Protein AF-A0A0C9WS62-F1 (afdb_monomer)

Sequence (237 aa):
MTGIYDDTLNSTPYPYSSTGVPLNLVVAYNTFLDLIRGCIGGGGVKANDVGGIVHFRGLDWDMDPLRDLIIRVEYTRDWRVVARGVTYTLLLGRTPPIASRLRQILLSSGPPPTLDQLANKFTTSYLTFCTPKAVLVIEKDLQTATIHTSDKFLAFTNHEASMESWDPERLVNDSIQRKECVANLFPKQRAVRVTVDTVRGWLRTYPLRNEMTHFSCIMDPSAEGGGLLWVEACEEG

Foldseek 3Di:
DEDEDDDDDDDDDDPPVPQVDQLLQQQQLQPPPQPPDWWFKKKWAQAPVLRFIKIKTWTFDPPQVQLVQWDWYFYDDPNFGSAIYIDGDDPPDPDQPVSNVSVCLSNDPDRRDDPVRVLPPDQAGWTWGDARQKIKTWGHHRPDIDIDMDRGMDMAGSDDPVCVPPDCVPDPVSSVVLRVLVVVLPDPDPVDGHHPVSVVVSCPDPPNDDQRTQKMWMWDSVDRNIDGPDMDGDDGD

pLDDT: mean 70.99, std 18.75, range [25.72, 96.69]

Radius of gyration: 17.46 Å; Cα contacts (8 Å, |Δi|>4): 453; chains: 1; bounding box: 50×38×43 Å

Secondary structure (DSSP, 8-state):
-PEEE---S------TT--SS-GGGGGGGG-TTTTTT---EEEEEEETTTTEEEEEEEEE-S-GGGGGGEEEEEEEETTEEEEEEEEES----SS--HHHHHHHHHH-SSPPPPHHHHHTT-SSEEEEEE-SS-EEEEEE-SS-EEEEEESSEEEE-SS-GGGGGS-GGGS-HHHHHHHHHHHHHS-SSTTSPP-HHHHHHHTTSTTTS-TTEEEEEEEETTSTT-EEEEEEEPPP-

Structure (mmCIF, N/CA/C/O backbone):
data_AF-A0A0C9WS62-F1
#
_entry.id   AF-A0A0C9WS62-F1
#
loop_
_atom_site.group_PDB
_atom_site.id
_atom_site.type_symbol
_atom_site.label_atom_id
_atom_site.label_alt_id
_atom_site.label_comp_id
_atom_site.label_asym_id
_atom_site.label_entity_id
_atom_site.label_seq_id
_atom_site.pdbx_PDB_ins_code
_atom_site.Cartn_x
_atom_site.Cartn_y
_atom_site.Cartn_z
_atom_site.occupancy
_atom_site.B_iso_or_equiv
_atom_site.auth_seq_id
_atom_site.auth_comp_id
_atom_site.auth_asym_id
_atom_site.auth_atom_id
_atom_site.pdbx_PDB_model_num
ATOM 1 N N . MET A 1 1 ? -3.994 -20.516 1.895 1.00 25.72 1 MET A N 1
ATOM 2 C CA . MET A 1 1 ? -4.728 -21.040 3.068 1.00 25.72 1 MET A CA 1
ATOM 3 C C . MET A 1 1 ? -5.201 -19.844 3.890 1.00 25.72 1 MET A C 1
ATOM 5 O O . MET A 1 1 ? -4.370 -19.030 4.270 1.00 25.72 1 MET A O 1
ATOM 9 N N . THR A 1 2 ? -6.510 -19.650 4.051 1.00 27.67 2 THR A N 1
ATOM 10 C CA . THR A 1 2 ? -7.103 -18.535 4.815 1.00 27.67 2 THR A CA 1
ATOM 11 C C . THR A 1 2 ? -7.058 -18.879 6.303 1.00 27.67 2 THR A C 1
ATOM 13 O O . THR A 1 2 ? -7.635 -19.880 6.714 1.00 27.67 2 THR A O 1
ATOM 16 N N . GLY A 1 3 ? -6.339 -18.094 7.107 1.00 30.44 3 GLY A N 1
ATOM 17 C CA . GLY A 1 3 ? -6.307 -18.255 8.563 1.00 30.44 3 GLY A CA 1
ATOM 18 C C . GLY A 1 3 ? -7.316 -17.320 9.223 1.00 30.44 3 GLY A C 1
ATOM 19 O O . GLY A 1 3 ? -7.185 -16.105 9.080 1.00 30.44 3 GLY A O 1
ATOM 20 N N . ILE A 1 4 ? -8.298 -17.873 9.935 1.00 32.88 4 ILE A N 1
ATOM 21 C CA . ILE A 1 4 ? -9.232 -17.113 10.777 1.00 32.88 4 ILE A CA 1
ATOM 22 C C . ILE A 1 4 ? -8.621 -17.043 12.180 1.00 32.88 4 ILE A C 1
ATOM 24 O O . ILE A 1 4 ? -8.295 -18.078 12.757 1.00 32.88 4 ILE A O 1
ATOM 28 N N . TYR A 1 5 ? -8.432 -15.834 12.709 1.00 35.28 5 TYR A N 1
ATOM 29 C CA . TYR A 1 5 ? -7.984 -15.613 14.087 1.00 35.28 5 TYR A CA 1
ATOM 30 C C . TYR A 1 5 ? -9.118 -14.972 14.876 1.00 35.28 5 TYR A C 1
ATOM 32 O O . TYR A 1 5 ? -9.539 -13.864 14.543 1.00 35.28 5 TYR A O 1
ATOM 40 N N . ASP A 1 6 ? -9.566 -15.670 15.914 1.00 37.78 6 ASP A N 1
ATOM 41 C CA . ASP A 1 6 ? -10.614 -15.239 16.831 1.00 37.78 6 ASP A CA 1
ATOM 42 C C . ASP A 1 6 ? -10.012 -15.007 18.224 1.00 37.78 6 ASP A C 1
ATOM 44 O O . ASP A 1 6 ? -9.203 -15.811 18.687 1.00 37.78 6 ASP A O 1
ATOM 48 N N . ASP A 1 7 ? -10.371 -13.898 18.867 1.00 38.28 7 ASP A N 1
ATOM 49 C CA . ASP A 1 7 ? -9.951 -13.556 20.232 1.00 38.28 7 ASP A CA 1
ATOM 50 C C . ASP A 1 7 ? -11.210 -13.241 21.054 1.00 38.28 7 ASP A C 1
ATOM 52 O O . ASP A 1 7 ? -11.489 -12.106 21.443 1.00 38.28 7 ASP A O 1
ATOM 56 N N . THR A 1 8 ? -12.056 -14.256 21.238 1.00 33.25 8 THR A N 1
ATOM 57 C CA . THR A 1 8 ? -13.262 -14.166 22.065 1.00 33.25 8 THR A CA 1
ATOM 58 C C . THR A 1 8 ? -12.910 -14.287 23.543 1.00 33.25 8 THR A C 1
ATOM 60 O O . THR A 1 8 ? -12.944 -15.381 24.107 1.00 33.25 8 THR A O 1
ATOM 63 N N . LEU A 1 9 ? -12.654 -13.158 24.203 1.00 34.84 9 LEU A N 1
ATOM 64 C CA . LEU A 1 9 ? -12.827 -13.025 25.652 1.00 34.84 9 LEU A CA 1
ATOM 65 C C . LEU A 1 9 ? -13.612 -11.737 25.972 1.00 34.84 9 LEU A C 1
ATOM 67 O O . LEU A 1 9 ? -13.076 -10.632 25.974 1.00 34.84 9 LEU A O 1
ATOM 71 N N . ASN A 1 10 ? -14.893 -11.947 26.296 1.00 33.16 10 ASN A N 1
ATOM 72 C CA . ASN A 1 10 ? -15.877 -11.041 26.907 1.00 33.16 10 ASN A CA 1
ATOM 73 C C . ASN A 1 10 ? -16.440 -9.889 26.049 1.00 33.16 10 ASN A C 1
ATOM 75 O O . ASN A 1 10 ? -15.863 -8.816 25.894 1.00 33.16 10 ASN A O 1
ATOM 79 N N . SER A 1 11 ? -17.660 -10.142 25.574 1.00 36.12 11 SER A N 1
ATOM 80 C CA . SER A 1 11 ? -18.517 -9.333 24.712 1.00 36.12 11 SER A CA 1
ATOM 81 C C . SER A 1 11 ? -19.361 -8.290 25.460 1.00 36.12 11 SER A C 1
ATOM 83 O O . SER A 1 11 ? -20.174 -8.648 26.315 1.00 36.12 11 SER A O 1
ATOM 85 N N . THR A 1 12 ? -19.301 -7.032 25.018 1.00 28.42 12 THR A N 1
ATOM 86 C CA . THR A 1 12 ? -20.447 -6.106 25.029 1.00 28.42 12 THR A CA 1
ATOM 87 C C . THR A 1 12 ? -20.554 -5.418 23.658 1.00 28.42 12 THR A C 1
ATOM 89 O O . THR A 1 12 ? -19.554 -4.908 23.153 1.00 28.42 12 THR A O 1
ATOM 92 N N . PRO A 1 13 ? -21.739 -5.403 23.015 1.00 32.50 13 PRO A N 1
ATOM 93 C CA . PRO A 1 13 ? -21.897 -4.839 21.679 1.00 32.50 13 PRO A CA 1
ATOM 94 C C . PRO A 1 13 ? -21.996 -3.309 21.754 1.00 32.50 13 PRO A C 1
ATOM 96 O O . PRO A 1 13 ? -23.024 -2.765 22.155 1.00 32.50 13 PRO A O 1
ATOM 99 N N . TYR A 1 14 ? -20.937 -2.602 21.355 1.00 32.25 14 TYR A N 1
ATOM 100 C CA . TYR A 1 14 ? -20.999 -1.154 21.134 1.00 32.25 14 TYR A CA 1
ATOM 101 C C . TYR A 1 14 ? -21.391 -0.847 19.681 1.00 32.25 14 TYR A C 1
ATOM 103 O O . TYR A 1 14 ? -20.863 -1.470 18.757 1.00 32.25 14 TYR A O 1
ATOM 111 N N . PRO A 1 15 ? -22.290 0.125 19.438 1.00 30.73 15 PRO A N 1
ATOM 112 C CA . PRO A 1 15 ? -22.642 0.537 18.087 1.00 30.73 15 PRO A CA 1
ATOM 113 C C . PRO A 1 15 ? -21.409 1.076 17.344 1.00 30.73 15 PRO A C 1
ATOM 115 O O . PRO A 1 15 ? -20.653 1.905 17.860 1.00 30.73 15 PRO A O 1
ATOM 118 N N . TYR A 1 16 ? -21.233 0.608 16.104 1.00 38.47 16 TYR A N 1
ATOM 119 C CA . TYR A 1 16 ? -20.096 0.851 15.199 1.00 38.47 16 TYR A CA 1
ATOM 120 C C . TYR A 1 16 ? -19.804 2.336 14.890 1.00 38.47 16 TYR A C 1
ATOM 122 O O . TYR A 1 16 ? -18.785 2.651 14.286 1.00 38.47 16 TYR A O 1
ATOM 130 N N . SER A 1 17 ? -20.662 3.259 15.330 1.00 33.09 17 SER A N 1
ATOM 131 C CA . SER A 1 17 ? -20.498 4.713 15.215 1.00 33.09 17 SER A CA 1
ATOM 132 C C . SER A 1 17 ? -19.668 5.353 16.337 1.00 33.09 17 SER A C 1
ATOM 134 O O . SER A 1 17 ? -19.430 6.556 16.297 1.00 33.09 17 SER A O 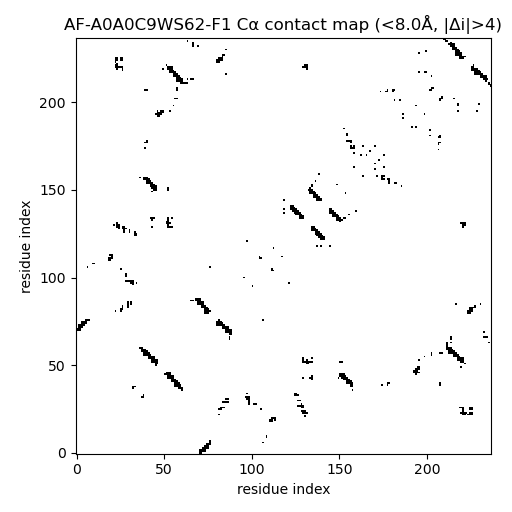1
ATOM 136 N N . SER A 1 18 ? -19.241 4.587 17.347 1.00 31.09 18 SER A N 1
ATOM 137 C CA . SER A 1 18 ? -18.634 5.138 18.577 1.00 31.09 18 SER A CA 1
ATOM 138 C C . SER A 1 18 ? -17.106 5.059 18.618 1.00 31.09 18 SER A C 1
ATOM 140 O O . SER A 1 18 ? -16.501 5.465 19.606 1.00 31.09 18 SER A O 1
ATOM 142 N N . THR A 1 19 ? -16.465 4.492 17.590 1.00 41.22 19 THR A N 1
ATOM 143 C CA . THR A 1 19 ? -15.054 4.091 17.672 1.00 41.22 19 THR A CA 1
ATOM 144 C C . THR A 1 19 ? -14.082 5.263 17.615 1.00 41.22 19 THR A C 1
ATOM 146 O O . THR A 1 19 ? -12.957 5.109 18.064 1.00 41.22 19 THR A O 1
ATOM 149 N N . GLY A 1 20 ? -14.454 6.424 17.066 1.00 37.62 20 GLY A N 1
ATOM 150 C CA . GLY A 1 20 ? -13.574 7.602 16.951 1.00 37.62 20 GLY A CA 1
ATOM 151 C C . GLY A 1 20 ? -12.345 7.423 16.038 1.00 37.62 20 GLY A C 1
ATOM 152 O O . GLY A 1 20 ? -11.814 8.405 15.530 1.00 37.62 20 GLY A O 1
ATOM 153 N N . VAL A 1 21 ? -11.935 6.183 15.769 1.00 38.62 21 VAL A N 1
ATOM 154 C CA . VAL A 1 21 ? -10.948 5.759 14.778 1.00 38.62 21 VAL A CA 1
ATOM 155 C C . VAL A 1 21 ? -11.737 5.181 13.609 1.00 38.62 21 VAL A C 1
ATOM 157 O O . VAL A 1 21 ? -12.348 4.113 13.742 1.00 38.62 21 VAL A O 1
ATOM 160 N N . PRO A 1 22 ? -11.796 5.898 12.479 1.00 50.84 22 PRO A N 1
ATOM 161 C CA . PRO A 1 22 ? -12.487 5.418 11.297 1.00 50.84 22 PRO A CA 1
ATOM 162 C C . PRO A 1 22 ? -11.915 4.067 10.845 1.00 50.84 22 PRO A C 1
ATOM 164 O O . PRO A 1 22 ? -10.696 3.910 10.807 1.00 50.84 22 PRO A O 1
ATOM 167 N N . LEU A 1 23 ? -12.776 3.106 10.486 1.00 48.72 23 LEU A N 1
ATOM 168 C CA . LEU A 1 23 ? -12.400 1.739 10.077 1.00 48.72 23 LEU A CA 1
ATOM 169 C C . LEU A 1 23 ? -11.320 1.723 8.985 1.00 48.72 23 LEU A C 1
ATOM 171 O O . LEU A 1 23 ? -10.487 0.835 8.928 1.00 48.72 23 LEU A O 1
ATOM 175 N N . ASN A 1 24 ? -11.254 2.759 8.161 1.00 47.53 24 ASN A N 1
ATOM 176 C CA . ASN A 1 24 ? -10.177 2.931 7.202 1.00 47.53 24 ASN A CA 1
ATOM 177 C C . ASN A 1 24 ? -8.761 2.996 7.799 1.00 47.53 24 ASN A C 1
ATOM 179 O O . ASN A 1 24 ? -7.821 2.520 7.171 1.00 47.53 24 ASN A O 1
ATOM 183 N N . LEU A 1 25 ? -8.594 3.543 9.009 1.00 49.38 25 LEU A N 1
ATOM 184 C CA . LEU A 1 25 ? -7.312 3.546 9.715 1.00 49.38 25 LEU A CA 1
ATOM 185 C C . LEU A 1 25 ? -6.885 2.129 10.112 1.00 49.38 25 LEU A C 1
ATOM 187 O O . LEU A 1 25 ? -5.722 1.925 10.433 1.00 49.38 25 LEU A O 1
ATOM 191 N N . VAL A 1 26 ? -7.783 1.142 10.036 1.00 48.19 26 VAL A N 1
ATOM 192 C CA . VAL A 1 26 ? -7.449 -0.263 10.262 1.00 48.19 26 VAL A CA 1
ATOM 193 C 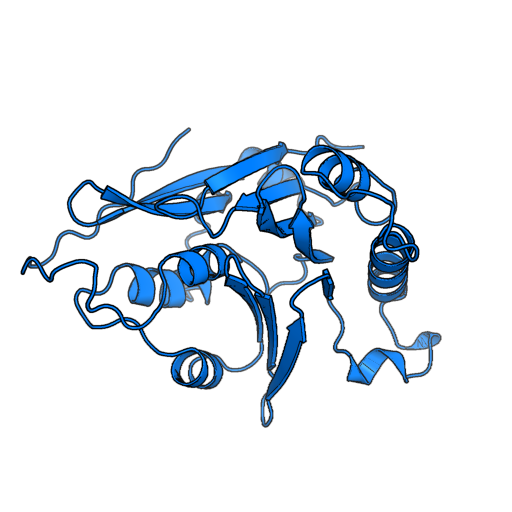C . VAL A 1 26 ? -6.631 -0.865 9.115 1.00 48.19 26 VAL A C 1
ATOM 195 O O . VAL A 1 26 ? -5.777 -1.717 9.353 1.00 48.19 26 VAL A O 1
ATOM 198 N N . VAL A 1 27 ? -6.789 -0.361 7.886 1.00 47.31 27 VAL A N 1
ATOM 199 C CA . VAL A 1 27 ? -5.967 -0.768 6.727 1.00 47.31 27 VAL A CA 1
ATOM 200 C C . VAL A 1 27 ? -4.477 -0.520 6.978 1.00 47.31 27 VAL A C 1
ATOM 202 O O . VAL A 1 27 ? -3.638 -1.298 6.530 1.00 47.31 27 VAL A O 1
ATOM 205 N N . ALA A 1 28 ? -4.167 0.495 7.788 1.00 45.47 28 ALA A N 1
ATOM 206 C CA . ALA A 1 28 ? -2.826 0.833 8.253 1.00 45.47 28 ALA A CA 1
ATOM 207 C C . ALA A 1 28 ? -2.140 -0.278 9.061 1.00 45.47 28 ALA A C 1
ATOM 209 O O . ALA A 1 28 ? -0.927 -0.430 8.995 1.00 45.47 28 ALA A O 1
ATOM 210 N N . TYR A 1 29 ? -2.900 -1.063 9.834 1.00 43.66 29 TYR A N 1
ATOM 211 C CA . TYR A 1 29 ? -2.329 -2.034 10.775 1.00 43.66 29 TYR A CA 1
ATOM 212 C C . TYR A 1 29 ? -1.750 -3.285 10.100 1.00 43.66 29 TYR A C 1
ATOM 214 O O . TYR A 1 29 ? -1.099 -4.092 10.763 1.00 43.66 29 TYR A O 1
ATOM 222 N N . ASN A 1 30 ? -1.951 -3.447 8.789 1.00 47.62 30 ASN A N 1
ATOM 223 C CA . ASN A 1 30 ? -1.431 -4.574 8.013 1.00 47.62 30 ASN A CA 1
ATOM 224 C C . ASN A 1 30 ? -0.011 -4.351 7.465 1.00 47.62 30 ASN A C 1
ATOM 226 O O . ASN A 1 30 ? 0.458 -5.148 6.646 1.00 47.62 30 ASN A O 1
ATOM 230 N N . THR A 1 31 ? 0.704 -3.330 7.953 1.00 49.84 31 THR A N 1
ATOM 231 C CA . THR A 1 31 ? 2.161 -3.160 7.805 1.00 49.84 31 THR A CA 1
ATOM 232 C C . THR A 1 31 ? 2.912 -4.143 8.711 1.00 49.84 31 THR A C 1
ATOM 234 O O . THR A 1 31 ? 3.678 -3.817 9.620 1.00 49.84 31 THR A O 1
ATOM 237 N N . PHE A 1 32 ? 2.631 -5.425 8.501 1.00 38.12 32 PHE A N 1
ATOM 238 C CA . PHE A 1 32 ? 3.346 -6.515 9.132 1.00 38.12 32 PHE A CA 1
ATOM 239 C C . PHE A 1 32 ? 4.759 -6.549 8.524 1.00 38.12 32 PHE A C 1
ATOM 241 O O . PHE A 1 32 ? 4.912 -7.031 7.404 1.00 38.12 32 PHE A O 1
ATOM 248 N N . LEU A 1 33 ? 5.735 -6.026 9.294 1.00 41.66 33 LEU A N 1
ATOM 249 C CA . LEU A 1 33 ? 7.210 -6.073 9.138 1.00 41.66 33 LEU A CA 1
ATOM 250 C C . LEU A 1 33 ? 7.968 -4.765 8.804 1.00 41.66 33 LEU A C 1
ATOM 252 O O . LEU A 1 33 ? 9.141 -4.828 8.450 1.00 41.66 33 LEU A O 1
ATOM 256 N N . ASP A 1 34 ? 7.415 -3.579 9.065 1.00 43.75 34 ASP A N 1
ATOM 257 C CA . ASP A 1 34 ? 8.131 -2.307 8.786 1.00 43.75 34 ASP A CA 1
ATOM 258 C C . ASP A 1 34 ? 9.295 -1.981 9.754 1.00 43.75 34 ASP A C 1
ATOM 260 O O . ASP A 1 34 ? 9.942 -0.943 9.644 1.00 43.75 34 ASP A O 1
ATOM 264 N N . LEU A 1 35 ? 9.604 -2.876 10.699 1.00 37.31 35 LEU A N 1
ATOM 265 C CA . LEU A 1 35 ? 10.738 -2.736 11.623 1.00 37.31 35 LEU A CA 1
ATOM 266 C C . LEU A 1 35 ? 12.001 -3.494 11.203 1.00 37.31 35 LEU A C 1
ATOM 268 O O . LEU A 1 35 ? 13.062 -3.265 11.782 1.00 37.31 35 LEU A O 1
ATOM 272 N N . ILE A 1 36 ? 11.905 -4.427 10.252 1.00 35.88 36 ILE A N 1
ATOM 273 C CA . ILE A 1 36 ? 13.039 -5.262 9.847 1.00 35.88 36 ILE A CA 1
ATOM 274 C C . ILE A 1 36 ? 13.131 -5.225 8.324 1.00 35.88 36 ILE A C 1
ATOM 276 O O . ILE A 1 36 ? 12.512 -6.033 7.649 1.00 35.88 36 ILE A O 1
ATOM 280 N N . ARG A 1 37 ? 13.896 -4.252 7.813 1.00 41.81 37 ARG A N 1
ATOM 281 C CA . ARG A 1 37 ? 14.543 -4.207 6.483 1.00 41.81 37 ARG A CA 1
ATOM 282 C C . ARG A 1 37 ? 13.714 -4.507 5.209 1.00 41.81 37 ARG A C 1
ATOM 284 O O . ARG A 1 37 ? 14.329 -4.535 4.153 1.00 41.81 37 ARG A O 1
ATOM 291 N N . GLY A 1 38 ? 12.389 -4.691 5.259 1.00 48.25 38 GLY A N 1
ATOM 292 C CA . GLY A 1 38 ? 11.650 -5.292 4.134 1.00 48.25 38 GLY A CA 1
ATOM 293 C C . GLY A 1 38 ? 10.490 -4.514 3.500 1.00 48.25 38 GLY A C 1
ATOM 294 O O . GLY A 1 38 ? 9.851 -5.025 2.587 1.00 48.25 38 GLY A O 1
ATOM 295 N N . CYS A 1 39 ? 10.159 -3.294 3.930 1.00 56.25 39 CYS A N 1
ATOM 296 C CA . CYS A 1 39 ? 9.066 -2.528 3.301 1.00 56.25 39 CYS A CA 1
ATOM 297 C C . CYS A 1 39 ? 9.616 -1.464 2.362 1.00 56.25 39 CYS A C 1
ATOM 299 O O . CYS A 1 39 ? 9.972 -0.377 2.806 1.00 56.25 39 CYS A O 1
ATOM 301 N N . ILE A 1 40 ? 9.750 -1.798 1.083 1.00 57.34 40 ILE A N 1
ATOM 302 C CA . ILE A 1 40 ? 10.684 -1.087 0.206 1.00 57.34 40 ILE A CA 1
ATOM 303 C C . ILE A 1 40 ? 10.022 -0.048 -0.715 1.00 57.34 40 ILE A C 1
ATOM 305 O O . ILE A 1 40 ? 10.683 0.853 -1.237 1.00 57.34 40 ILE A O 1
ATOM 309 N N . GLY A 1 41 ? 8.692 -0.053 -0.804 1.00 64.06 41 GLY A N 1
ATOM 310 C CA . GLY A 1 41 ? 7.952 1.027 -1.445 1.00 64.06 41 GLY A CA 1
ATOM 311 C C . GLY A 1 41 ? 6.462 0.926 -1.201 1.00 64.06 41 GLY A C 1
ATOM 312 O O . GLY A 1 41 ? 5.828 -0.073 -1.536 1.00 64.06 41 GLY A O 1
ATOM 313 N N . GLY A 1 42 ? 5.894 1.977 -0.623 1.00 76.56 42 GLY A N 1
ATOM 314 C CA . GLY A 1 42 ? 4.463 2.100 -0.418 1.00 76.56 42 GLY A CA 1
ATOM 315 C C . GLY A 1 42 ? 3.987 3.524 -0.620 1.00 76.56 42 GLY A C 1
ATOM 316 O O . GLY A 1 42 ? 4.765 4.469 -0.767 1.00 76.56 42 GLY A O 1
ATOM 317 N N . GLY A 1 43 ? 2.676 3.682 -0.666 1.00 83.62 43 GLY A N 1
ATOM 318 C CA . GLY A 1 43 ? 2.080 4.986 -0.835 1.00 83.62 43 GLY A CA 1
ATOM 319 C C . GLY A 1 43 ? 0.575 4.974 -0.714 1.00 83.62 43 GLY A C 1
ATOM 320 O O . GLY A 1 43 ? -0.073 3.931 -0.670 1.00 83.62 43 GLY A O 1
ATOM 321 N N . GLY A 1 44 ? 0.014 6.171 -0.662 1.00 89.06 44 GLY A N 1
ATOM 322 C CA . GLY A 1 44 ? -1.408 6.389 -0.864 1.00 89.06 44 GLY A CA 1
ATOM 323 C C . GLY A 1 44 ? -1.605 7.237 -2.102 1.00 89.06 44 GLY A C 1
ATOM 324 O O . GLY A 1 44 ? -0.886 8.218 -2.282 1.00 89.06 44 GLY A O 1
ATOM 325 N N . VAL A 1 45 ? -2.568 6.888 -2.950 1.00 93.06 45 VAL A N 1
ATOM 326 C CA . VAL A 1 45 ? -2.911 7.686 -4.130 1.00 93.06 45 VAL A CA 1
ATOM 327 C C . VAL A 1 45 ? -4.410 7.747 -4.350 1.00 93.06 45 VAL A C 1
ATOM 329 O O . VAL A 1 45 ? -5.121 6.771 -4.133 1.00 93.06 45 VAL A O 1
ATOM 332 N N . LYS A 1 46 ? -4.903 8.894 -4.810 1.00 94.12 46 LYS A N 1
ATOM 333 C CA . LYS A 1 46 ? -6.295 9.048 -5.217 1.00 94.12 46 LYS A CA 1
ATOM 334 C C . LYS A 1 46 ? -6.555 8.268 -6.505 1.00 94.12 46 LYS A C 1
ATOM 336 O O . LYS A 1 46 ? -6.066 8.659 -7.562 1.00 94.12 46 LYS A O 1
ATOM 341 N N . ALA A 1 47 ? -7.348 7.206 -6.411 1.00 94.50 47 ALA A N 1
ATOM 342 C CA . ALA A 1 47 ? -7.762 6.386 -7.541 1.00 94.50 47 ALA A CA 1
ATOM 343 C C . ALA A 1 47 ? -9.169 6.790 -8.012 1.00 94.50 47 ALA A C 1
ATOM 345 O O . ALA A 1 47 ? -10.126 6.852 -7.236 1.00 94.50 47 ALA A O 1
ATOM 346 N N . ASN A 1 48 ? -9.293 7.106 -9.299 1.00 94.56 48 ASN A N 1
ATOM 347 C CA . ASN A 1 48 ? -10.507 7.623 -9.924 1.00 94.56 48 ASN A CA 1
ATOM 348 C C . ASN A 1 48 ? -11.645 6.597 -9.981 1.00 94.56 48 ASN A C 1
ATOM 350 O O . ASN A 1 48 ? -12.803 6.987 -9.880 1.00 94.56 48 ASN A O 1
ATOM 354 N N . ASP A 1 49 ? -11.316 5.322 -10.166 1.00 94.69 49 ASP A N 1
ATOM 355 C CA . ASP A 1 49 ? -12.242 4.187 -10.229 1.00 94.69 49 ASP A CA 1
ATOM 356 C C . ASP A 1 49 ? -12.756 3.749 -8.849 1.00 94.69 49 ASP A C 1
ATOM 358 O O . ASP A 1 49 ? -13.851 3.203 -8.757 1.00 94.69 49 ASP A O 1
ATOM 362 N N . VAL A 1 50 ? -12.015 4.050 -7.779 1.00 92.69 50 VAL A N 1
ATOM 363 C CA . VAL A 1 50 ? -12.439 3.823 -6.383 1.00 92.69 50 VAL A CA 1
ATOM 364 C C . VAL A 1 50 ? -13.169 5.040 -5.804 1.00 92.69 50 VAL A C 1
ATOM 366 O O . VAL A 1 50 ? -14.025 4.911 -4.935 1.00 92.69 50 VAL A O 1
ATOM 369 N N . GLY A 1 51 ? -12.852 6.248 -6.282 1.00 92.06 51 GLY A N 1
ATOM 370 C CA . GLY A 1 51 ? -13.430 7.493 -5.766 1.00 92.06 51 GLY A CA 1
ATOM 371 C C . GLY A 1 51 ? -12.787 7.992 -4.464 1.00 92.06 51 GLY A C 1
ATOM 372 O O . GLY A 1 51 ? -13.315 8.906 -3.830 1.00 92.06 51 GLY A O 1
ATOM 373 N N . GLY A 1 52 ? -11.629 7.446 -4.083 1.00 91.62 52 GLY A N 1
ATOM 374 C CA . GLY A 1 52 ? -10.912 7.770 -2.849 1.00 91.62 52 GLY A CA 1
ATOM 375 C C . GLY A 1 52 ? -9.420 7.449 -2.934 1.00 91.62 52 GLY A C 1
ATOM 376 O O . GLY A 1 52 ? -8.901 7.127 -4.003 1.00 91.62 52 GLY A O 1
ATOM 377 N N . ILE A 1 53 ? -8.715 7.574 -1.810 1.00 90.06 53 ILE A N 1
ATOM 378 C CA . ILE A 1 53 ? -7.329 7.109 -1.699 1.00 90.06 53 ILE A CA 1
ATOM 379 C C . ILE A 1 53 ? -7.308 5.583 -1.624 1.00 90.06 53 ILE A C 1
ATOM 381 O O . ILE A 1 53 ? -8.010 5.009 -0.799 1.00 90.06 53 ILE A O 1
ATOM 385 N N . VAL A 1 54 ? -6.448 4.950 -2.417 1.00 92.31 54 VAL A N 1
ATOM 386 C CA . VAL A 1 54 ? -6.008 3.565 -2.220 1.00 92.31 54 VAL A CA 1
ATOM 387 C C . VAL A 1 54 ? -4.608 3.559 -1.622 1.00 92.31 54 VAL A C 1
ATOM 389 O O . VAL A 1 54 ? -3.769 4.384 -1.988 1.00 92.31 54 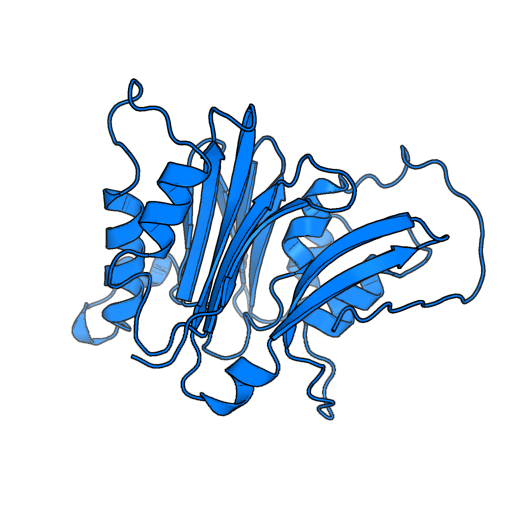VAL A O 1
ATOM 392 N N . HIS A 1 55 ? -4.352 2.628 -0.708 1.00 89.12 55 HIS A N 1
ATOM 393 C CA . HIS A 1 55 ? -3.013 2.344 -0.200 1.00 89.12 55 HIS A CA 1
ATOM 394 C C . HIS A 1 55 ? -2.372 1.282 -1.091 1.00 89.12 55 HIS A C 1
ATOM 396 O O . HIS A 1 55 ? -3.007 0.279 -1.392 1.00 89.12 55 HIS A O 1
ATOM 402 N N . PHE A 1 56 ? -1.113 1.443 -1.466 1.00 90.44 56 PHE A N 1
ATOM 403 C CA . PHE A 1 56 ? -0.337 0.409 -2.142 1.00 90.44 56 PHE A CA 1
ATOM 404 C C . PHE A 1 56 ? 0.979 0.151 -1.419 1.00 90.44 56 PHE A C 1
ATOM 406 O O . PHE A 1 56 ? 1.532 1.064 -0.808 1.00 90.44 56 PHE A O 1
ATOM 413 N N . ARG A 1 57 ? 1.481 -1.084 -1.486 1.00 86.81 57 ARG A N 1
ATOM 414 C CA . ARG A 1 57 ? 2.805 -1.437 -0.961 1.00 86.81 57 ARG A CA 1
ATOM 415 C C . ARG A 1 57 ? 3.401 -2.662 -1.644 1.00 86.81 57 ARG A C 1
ATOM 417 O O . ARG A 1 57 ? 2.661 -3.570 -2.023 1.00 86.81 57 ARG A O 1
ATOM 424 N N . GLY A 1 58 ? 4.724 -2.693 -1.723 1.00 85.50 58 GLY A N 1
ATOM 425 C CA . GLY A 1 58 ? 5.539 -3.885 -1.939 1.00 85.50 58 GLY A CA 1
ATOM 426 C C . GLY A 1 58 ? 6.237 -4.309 -0.645 1.00 85.50 58 GLY A C 1
ATOM 427 O O . GLY A 1 58 ? 6.501 -3.477 0.228 1.00 85.50 58 GLY A O 1
ATOM 428 N N . LEU A 1 59 ? 6.505 -5.604 -0.504 1.00 85.44 59 LEU A N 1
ATOM 429 C CA . LEU A 1 59 ? 7.382 -6.141 0.532 1.00 85.44 59 LEU A CA 1
ATOM 430 C C . LEU A 1 59 ? 8.532 -6.871 -0.154 1.00 85.44 59 LEU A C 1
ATOM 432 O O . LEU A 1 59 ? 8.279 -7.824 -0.891 1.00 85.44 59 LEU A O 1
ATOM 436 N N . ASP A 1 60 ? 9.757 -6.451 0.138 1.00 81.94 60 ASP A N 1
ATOM 437 C CA . ASP A 1 60 ? 10.964 -7.124 -0.321 1.00 81.94 60 ASP A CA 1
ATOM 438 C C . ASP A 1 60 ? 11.633 -7.824 0.862 1.00 81.94 60 ASP A C 1
ATOM 440 O O . ASP A 1 60 ? 11.622 -7.325 1.989 1.00 81.94 60 ASP A O 1
ATOM 444 N N . TRP A 1 61 ? 12.229 -8.983 0.630 1.00 80.69 61 TRP A N 1
ATOM 445 C CA . TRP A 1 61 ? 13.066 -9.638 1.621 1.00 80.69 61 TRP A CA 1
ATOM 446 C C . TRP A 1 61 ? 14.076 -10.534 0.913 1.00 80.69 61 TRP A C 1
ATOM 448 O O . TRP A 1 61 ? 13.721 -11.312 0.044 1.00 80.69 61 TRP A O 1
ATOM 458 N N . ASP A 1 62 ? 15.334 -10.483 1.331 1.00 79.94 62 ASP A N 1
ATOM 459 C CA . ASP A 1 62 ? 16.366 -11.435 0.905 1.00 79.94 62 ASP A CA 1
ATOM 460 C C . ASP A 1 62 ? 16.249 -12.781 1.664 1.00 79.94 62 ASP A C 1
ATOM 462 O O . ASP A 1 62 ? 17.158 -13.223 2.366 1.00 79.94 62 ASP A O 1
ATOM 466 N N . MET A 1 63 ? 15.045 -13.367 1.682 1.00 81.75 63 MET A N 1
ATOM 467 C CA . MET A 1 63 ? 14.755 -14.665 2.308 1.00 81.75 63 MET A CA 1
ATOM 468 C C . MET A 1 63 ? 13.686 -15.399 1.502 1.00 81.75 63 MET A C 1
ATOM 470 O O . MET A 1 63 ? 12.561 -15.580 1.976 1.00 81.75 63 MET A O 1
ATOM 474 N N . ASP A 1 64 ? 14.053 -15.866 0.313 1.00 84.88 64 ASP A N 1
ATOM 475 C CA . ASP A 1 64 ? 13.135 -16.515 -0.630 1.00 84.88 64 ASP A CA 1
ATOM 476 C C . ASP A 1 64 ? 12.222 -17.601 -0.031 1.00 84.88 64 ASP A C 1
ATOM 478 O O . ASP A 1 64 ? 11.032 -17.596 -0.354 1.00 84.88 64 ASP A O 1
ATOM 482 N N . PRO A 1 65 ? 12.649 -18.443 0.940 1.00 83.81 65 PRO A N 1
ATOM 483 C CA . PRO A 1 65 ? 11.744 -19.408 1.573 1.00 83.81 65 PRO A CA 1
ATOM 484 C C . PRO A 1 65 ? 10.512 -18.795 2.265 1.00 83.81 65 PRO A C 1
ATOM 486 O O . PRO A 1 65 ? 9.539 -19.499 2.528 1.00 83.81 65 PRO A O 1
ATOM 489 N N . LEU A 1 66 ? 10.516 -17.495 2.593 1.00 81.56 66 LEU A N 1
ATOM 490 C CA . LEU A 1 66 ? 9.340 -16.826 3.160 1.00 81.56 66 LEU A CA 1
ATOM 491 C C . LEU A 1 66 ? 8.239 -16.579 2.117 1.00 81.56 66 LEU A C 1
ATOM 493 O O . LEU A 1 66 ? 7.094 -16.352 2.513 1.00 81.56 66 LEU A O 1
ATOM 497 N N . ARG A 1 67 ? 8.531 -16.640 0.810 1.00 86.44 67 ARG A N 1
ATOM 498 C CA . ARG A 1 67 ? 7.525 -16.485 -0.259 1.00 86.44 67 ARG A CA 1
ATOM 499 C C . ARG A 1 67 ? 6.413 -17.525 -0.137 1.00 86.44 67 ARG A C 1
ATOM 501 O O . ARG A 1 67 ? 5.234 -17.180 -0.223 1.00 86.44 67 ARG A O 1
ATOM 508 N N . ASP A 1 68 ? 6.778 -18.758 0.203 1.00 85.88 68 ASP A N 1
ATOM 509 C CA . ASP A 1 68 ? 5.840 -19.868 0.417 1.00 85.88 68 ASP A CA 1
ATOM 510 C C . ASP A 1 68 ? 4.952 -19.683 1.656 1.00 85.88 68 ASP A C 1
ATOM 512 O O . ASP A 1 68 ? 3.933 -20.358 1.823 1.00 85.88 68 ASP A O 1
ATOM 516 N N . LEU A 1 69 ? 5.314 -18.746 2.535 1.00 82.62 69 LEU A N 1
ATOM 517 C CA . LEU A 1 69 ? 4.592 -18.453 3.766 1.00 82.62 69 LEU A CA 1
ATOM 518 C C . LEU A 1 69 ? 3.616 -17.284 3.614 1.00 82.62 69 LEU A C 1
ATOM 520 O O . LEU A 1 69 ? 2.946 -16.937 4.587 1.00 82.62 69 LEU A O 1
ATOM 524 N N . ILE A 1 70 ? 3.507 -16.660 2.437 1.00 83.69 70 ILE A N 1
ATOM 525 C CA . ILE A 1 70 ? 2.611 -15.517 2.224 1.00 83.69 70 ILE A CA 1
ATOM 526 C C . ILE A 1 70 ? 1.146 -15.957 2.353 1.00 83.69 70 ILE A C 1
ATOM 528 O O . ILE A 1 70 ? 0.638 -16.818 1.636 1.00 83.69 70 ILE A O 1
ATOM 532 N N . ILE A 1 71 ? 0.425 -15.296 3.251 1.00 78.69 71 ILE A N 1
ATOM 533 C CA . ILE A 1 71 ? -0.994 -15.493 3.513 1.00 78.69 71 ILE A CA 1
ATOM 534 C C . ILE A 1 71 ? -1.762 -14.182 3.429 1.00 78.69 71 ILE A C 1
ATOM 536 O O . ILE A 1 71 ? -1.269 -13.098 3.744 1.00 78.69 71 ILE A O 1
ATOM 540 N N . ARG A 1 72 ? -3.034 -14.316 3.057 1.00 85.75 72 ARG A N 1
ATOM 541 C CA . ARG A 1 72 ? -4.046 -13.281 3.250 1.00 85.75 72 ARG A CA 1
ATOM 542 C C . ARG A 1 72 ? -4.797 -13.606 4.535 1.00 85.75 72 ARG A C 1
ATOM 544 O O . ARG A 1 72 ? -5.268 -14.731 4.701 1.00 85.75 72 ARG A O 1
ATOM 551 N N . VAL A 1 73 ? -4.871 -12.643 5.441 1.00 75.31 73 VAL A N 1
ATOM 552 C CA . VAL A 1 73 ? -5.501 -12.804 6.754 1.00 75.31 73 VAL A CA 1
ATOM 553 C C . VAL A 1 73 ? -6.708 -11.897 6.830 1.00 75.31 73 VAL A C 1
ATOM 555 O O . VAL A 1 73 ? -6.616 -10.721 6.484 1.00 75.31 73 VAL A O 1
ATOM 558 N N . GLU A 1 74 ? -7.811 -12.441 7.327 1.00 80.25 74 GLU A N 1
ATOM 559 C CA . GLU A 1 74 ? -8.966 -11.667 7.759 1.00 80.25 74 GLU A CA 1
ATOM 560 C C . GLU A 1 74 ? -9.012 -11.691 9.285 1.00 80.25 74 GLU A C 1
ATOM 562 O O . GLU A 1 74 ? -8.902 -12.742 9.918 1.00 80.25 74 GLU A O 1
ATOM 567 N N . TYR A 1 75 ? -9.129 -10.513 9.880 1.00 72.00 75 TYR A N 1
ATOM 568 C CA . TYR A 1 75 ? -9.277 -10.343 11.315 1.00 72.00 75 TYR A CA 1
ATOM 569 C C . TYR A 1 75 ? -10.756 -10.174 11.590 1.00 72.00 75 TYR A C 1
ATOM 571 O O . TYR A 1 75 ? -11.379 -9.257 11.049 1.00 72.00 75 TYR A O 1
ATOM 579 N N . THR A 1 76 ? -11.309 -11.046 12.421 1.00 73.25 76 THR A N 1
ATOM 580 C CA . THR A 1 76 ? -12.729 -11.035 12.748 1.00 73.25 76 THR A CA 1
ATOM 581 C C . THR A 1 76 ? -12.950 -10.617 14.191 1.00 73.25 76 THR A C 1
ATOM 583 O O . THR A 1 76 ? -12.204 -11.015 15.080 1.00 73.25 76 THR A O 1
ATOM 586 N N . ARG A 1 77 ? -13.997 -9.828 14.424 1.00 70.38 77 ARG A N 1
ATOM 587 C CA . ARG A 1 77 ? -14.557 -9.540 15.746 1.00 70.38 77 ARG A CA 1
ATOM 588 C C . ARG A 1 77 ? -16.064 -9.701 15.653 1.00 70.38 77 ARG A C 1
ATOM 590 O O . ARG A 1 77 ? -16.667 -9.147 14.737 1.00 70.38 77 ARG A O 1
ATOM 597 N N . ASP A 1 78 ? -16.655 -10.460 16.572 1.00 80.00 78 ASP A N 1
ATOM 598 C CA . ASP A 1 78 ? -18.094 -10.757 16.573 1.00 80.00 78 ASP A CA 1
ATOM 599 C C . ASP A 1 78 ? -18.582 -11.256 15.199 1.00 80.00 78 ASP A C 1
ATOM 601 O O . ASP A 1 78 ? -19.591 -10.793 14.668 1.00 80.00 78 ASP A O 1
ATOM 605 N N . TRP A 1 79 ? -17.814 -12.169 14.588 1.00 80.56 79 TRP A N 1
ATOM 606 C CA . TRP A 1 79 ? -18.080 -12.747 13.259 1.00 80.56 79 TRP A CA 1
ATOM 607 C C . TRP A 1 79 ? -18.061 -11.760 12.085 1.00 80.56 79 TRP A C 1
ATOM 609 O O . TRP A 1 79 ? -18.434 -12.115 10.968 1.00 80.56 79 TRP A O 1
ATOM 619 N N . ARG A 1 80 ? -17.599 -10.528 12.304 1.00 74.75 80 ARG A N 1
ATOM 620 C CA . ARG A 1 80 ? -17.445 -9.513 11.260 1.00 74.75 80 ARG A CA 1
ATOM 621 C C . ARG A 1 80 ? -15.981 -9.248 10.984 1.00 74.75 80 ARG A C 1
ATOM 623 O O . ARG A 1 80 ? -15.180 -9.134 11.908 1.00 74.75 80 ARG A O 1
ATOM 630 N N . VAL A 1 81 ? -15.636 -9.116 9.708 1.00 77.69 81 VAL A N 1
ATOM 631 C CA . VAL A 1 81 ? -14.272 -8.775 9.301 1.00 77.69 81 VAL A CA 1
ATOM 632 C C . VAL A 1 81 ? -14.003 -7.312 9.639 1.00 77.69 81 VAL A C 1
ATOM 634 O O . VAL A 1 81 ? -14.629 -6.410 9.089 1.00 77.69 81 VAL A O 1
ATOM 637 N N . VAL A 1 82 ? -13.056 -7.082 10.542 1.00 71.06 82 VAL A N 1
ATOM 638 C CA . VAL A 1 82 ? -12.631 -5.746 10.972 1.00 71.06 82 VAL A CA 1
ATOM 639 C C . VAL A 1 82 ? -11.349 -5.289 10.282 1.00 71.06 82 VAL A C 1
ATOM 641 O O . VAL A 1 82 ? -11.128 -4.087 10.176 1.00 71.06 82 VAL A O 1
ATOM 644 N N . ALA A 1 83 ? -10.532 -6.218 9.777 1.00 73.00 83 ALA A N 1
ATOM 645 C CA . ALA A 1 83 ? -9.335 -5.919 8.992 1.00 73.00 83 ALA A CA 1
ATOM 646 C C . ALA A 1 83 ? -9.015 -7.037 7.996 1.00 73.00 83 ALA A C 1
ATOM 648 O O . ALA A 1 83 ? -9.295 -8.207 8.264 1.00 73.00 83 ALA A O 1
ATOM 649 N N . ARG A 1 84 ? -8.314 -6.702 6.910 1.00 77.94 84 ARG A N 1
ATOM 650 C CA . ARG A 1 84 ? -7.660 -7.670 6.022 1.00 77.94 84 ARG A CA 1
ATOM 651 C C . ARG A 1 84 ? -6.230 -7.273 5.730 1.00 77.94 84 ARG A C 1
ATOM 653 O O . ARG A 1 84 ? -5.957 -6.096 5.526 1.00 77.94 84 ARG A O 1
ATOM 660 N N . GLY A 1 85 ? -5.342 -8.253 5.629 1.00 76.81 85 GLY A N 1
ATOM 661 C CA . GLY A 1 85 ? -3.932 -8.013 5.345 1.00 76.81 85 GLY A CA 1
ATOM 662 C C . GLY A 1 85 ? -3.267 -9.111 4.544 1.00 76.81 85 GLY A C 1
ATOM 663 O O . GLY A 1 85 ? -3.803 -10.207 4.394 1.00 76.81 85 GLY A O 1
ATOM 664 N N . VAL A 1 86 ? -2.064 -8.801 4.069 1.00 79.69 86 VAL A N 1
ATOM 665 C CA . VAL A 1 86 ? -1.121 -9.753 3.477 1.00 79.69 86 VAL A CA 1
ATOM 666 C C . VAL A 1 86 ? 0.111 -9.795 4.373 1.00 79.69 86 VAL A C 1
ATOM 668 O O . VAL A 1 86 ? 0.633 -8.745 4.754 1.00 79.69 86 VAL A O 1
ATOM 671 N N . THR A 1 87 ? 0.523 -10.993 4.768 1.00 76.19 87 THR A N 1
ATOM 672 C CA . THR A 1 87 ? 1.588 -11.231 5.750 1.00 76.19 87 THR A CA 1
ATOM 673 C C . THR A 1 87 ? 2.186 -12.628 5.561 1.00 76.19 87 THR A C 1
ATOM 675 O O . THR A 1 87 ? 1.692 -13.377 4.729 1.00 76.19 87 THR A O 1
ATOM 678 N N . TYR A 1 88 ? 3.210 -13.008 6.323 1.00 75.25 88 TYR A N 1
ATOM 679 C CA . TYR A 1 88 ? 3.656 -14.397 6.417 1.00 75.25 88 TYR A CA 1
ATOM 680 C C . TYR A 1 88 ? 2.861 -15.172 7.477 1.00 75.25 88 TYR A C 1
ATOM 682 O O . TYR A 1 88 ? 2.388 -14.596 8.463 1.00 75.25 88 TYR A O 1
ATOM 690 N N . THR A 1 89 ? 2.747 -16.493 7.327 1.00 70.44 89 THR A N 1
ATOM 691 C CA . THR A 1 89 ? 2.336 -17.376 8.426 1.00 70.44 89 THR A CA 1
ATOM 692 C C . THR A 1 89 ? 3.253 -17.118 9.618 1.00 70.44 89 THR A 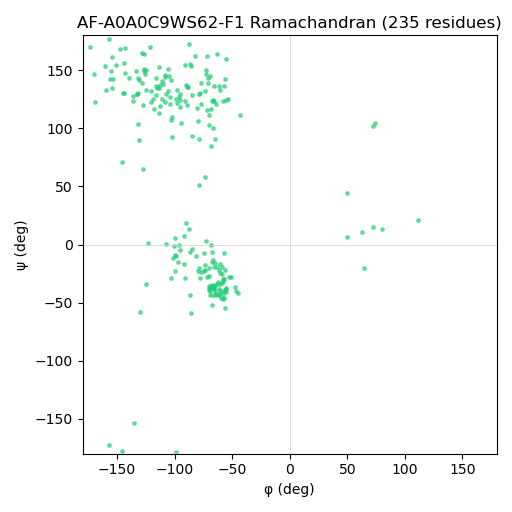C 1
ATOM 694 O O . THR A 1 89 ? 4.473 -17.154 9.466 1.00 70.44 89 THR A O 1
ATOM 697 N N . LEU A 1 90 ? 2.671 -16.798 10.778 1.00 58.47 90 LEU A N 1
ATOM 698 C CA . LEU A 1 90 ? 3.372 -16.274 11.954 1.00 58.47 90 LEU A CA 1
ATOM 699 C C . LEU A 1 90 ? 4.697 -17.004 12.248 1.00 58.47 90 LEU A C 1
ATOM 701 O O . LEU A 1 90 ? 4.699 -18.134 12.731 1.00 58.47 90 LEU A O 1
ATOM 705 N N . LEU A 1 91 ? 5.820 -16.304 12.065 1.00 47.19 91 LEU A N 1
ATOM 706 C CA . LEU A 1 91 ? 7.060 -16.596 12.781 1.00 47.19 91 LEU A CA 1
ATOM 707 C C . LEU A 1 91 ? 6.813 -16.279 14.263 1.00 47.19 91 LEU A C 1
ATOM 709 O O . LEU A 1 91 ? 6.802 -15.117 14.674 1.00 47.19 91 LEU A O 1
ATOM 713 N N . LEU A 1 92 ? 6.563 -17.312 15.068 1.00 41.97 92 LEU A N 1
ATOM 714 C CA . LEU A 1 92 ? 6.481 -17.208 16.526 1.00 41.97 92 LEU A CA 1
ATOM 715 C C . LEU A 1 92 ? 7.879 -16.895 17.092 1.00 41.97 92 LEU A C 1
ATOM 717 O O . LEU A 1 92 ? 8.633 -17.787 17.470 1.00 41.97 92 LEU A O 1
ATOM 721 N N . GLY A 1 93 ? 8.241 -15.612 17.122 1.00 39.53 93 GLY A N 1
ATOM 722 C CA . GLY A 1 93 ? 9.423 -15.106 17.823 1.00 39.53 93 GLY A CA 1
ATOM 723 C C . GLY A 1 93 ? 9.143 -14.797 19.300 1.00 39.53 93 GLY A C 1
ATOM 724 O O . GLY A 1 93 ? 8.013 -14.503 19.684 1.00 39.53 93 GLY A O 1
ATOM 725 N N . ARG A 1 94 ? 10.189 -14.825 20.143 1.00 36.06 94 ARG A N 1
ATOM 726 C CA . ARG A 1 94 ? 10.119 -14.543 21.598 1.00 36.06 94 ARG A CA 1
ATOM 727 C C . ARG A 1 94 ? 9.732 -13.097 21.955 1.00 36.06 94 ARG A C 1
ATOM 729 O O . ARG A 1 94 ? 9.361 -12.841 23.097 1.00 36.06 94 ARG A O 1
ATOM 736 N N . THR A 1 95 ? 9.802 -12.160 21.011 1.00 40.72 95 THR A N 1
ATOM 737 C CA . THR A 1 95 ? 9.336 -10.775 21.167 1.00 40.72 95 THR A CA 1
ATOM 738 C C . THR A 1 95 ? 8.108 -10.551 20.282 1.00 40.72 95 THR A C 1
ATOM 740 O O . THR A 1 95 ? 8.187 -10.803 19.081 1.00 40.72 95 THR A O 1
ATOM 743 N N . PRO A 1 96 ? 6.963 -10.082 20.821 1.00 49.59 96 PRO A N 1
ATOM 744 C CA . PRO A 1 96 ? 5.805 -9.783 19.990 1.00 49.59 96 PRO A CA 1
ATOM 745 C C . PRO A 1 96 ? 6.164 -8.628 19.041 1.00 49.59 96 PRO A C 1
ATOM 747 O O . PRO A 1 96 ? 6.504 -7.544 19.528 1.00 49.59 96 PRO A O 1
ATOM 750 N N . PRO A 1 97 ? 6.092 -8.824 17.711 1.00 57.28 97 PRO A N 1
ATOM 751 C CA . PRO A 1 97 ? 6.318 -7.753 16.747 1.00 57.28 97 PRO A CA 1
ATOM 752 C C . PRO A 1 97 ? 5.388 -6.565 17.018 1.00 57.28 97 PRO A C 1
ATOM 754 O O . PRO A 1 97 ? 4.322 -6.737 17.618 1.00 57.28 97 PRO A O 1
ATOM 757 N N . ILE A 1 98 ? 5.726 -5.368 16.516 1.00 57.38 98 ILE A N 1
ATOM 758 C CA . ILE A 1 98 ? 4.790 -4.225 16.501 1.00 57.38 98 ILE A CA 1
ATOM 759 C C . ILE A 1 98 ? 3.418 -4.675 15.988 1.00 57.38 98 ILE A C 1
ATOM 761 O O . ILE A 1 98 ? 2.409 -4.356 16.605 1.00 57.38 98 ILE A O 1
ATOM 765 N N . ALA A 1 99 ? 3.390 -5.539 14.973 1.00 56.31 99 ALA A N 1
ATOM 766 C CA . ALA A 1 99 ? 2.175 -6.138 14.435 1.00 56.31 99 ALA A CA 1
ATOM 767 C C . ALA A 1 99 ? 1.315 -6.873 15.482 1.00 56.31 99 ALA A C 1
ATOM 769 O O . ALA A 1 99 ? 0.097 -6.752 15.455 1.00 56.31 99 ALA A O 1
ATOM 770 N N . SER A 1 100 ? 1.911 -7.582 16.444 1.00 58.94 100 SER A N 1
ATOM 771 C CA . SER A 1 100 ? 1.163 -8.224 17.534 1.00 58.94 100 SER A CA 1
ATOM 772 C C . SER A 1 100 ? 0.579 -7.202 18.508 1.00 58.94 100 SER A C 1
ATOM 774 O O . SER A 1 100 ? -0.552 -7.364 18.954 1.00 58.94 100 SER A O 1
ATOM 776 N N . ARG A 1 101 ? 1.301 -6.112 18.801 1.00 62.03 101 ARG A N 1
ATOM 777 C CA . ARG A 1 101 ? 0.779 -5.012 19.634 1.00 62.03 101 ARG A CA 1
ATOM 778 C C . ARG A 1 101 ? -0.325 -4.229 18.919 1.00 62.03 101 ARG A C 1
ATOM 780 O O . ARG A 1 101 ? -1.316 -3.866 19.543 1.00 62.03 101 ARG A O 1
ATOM 787 N N . LEU A 1 102 ? -0.170 -3.993 17.617 1.00 61.12 102 LEU A N 1
ATOM 788 C CA . LEU A 1 102 ? -1.181 -3.391 16.748 1.00 61.12 102 LEU A CA 1
ATOM 789 C C . LEU A 1 102 ? -2.419 -4.294 16.646 1.00 61.12 102 LEU A C 1
ATOM 791 O O . LEU A 1 102 ? -3.533 -3.814 16.799 1.00 61.12 102 LEU A O 1
ATOM 795 N N . ARG A 1 103 ? -2.235 -5.611 16.488 1.00 63.62 103 ARG A N 1
ATOM 796 C CA . ARG A 1 103 ? -3.316 -6.607 16.487 1.00 63.62 103 ARG A CA 1
ATOM 797 C C . ARG A 1 103 ? -4.059 -6.634 17.815 1.00 63.62 103 ARG A C 1
ATOM 799 O O . ARG A 1 103 ? -5.278 -6.650 17.810 1.00 63.62 103 ARG A O 1
ATOM 806 N N . GLN A 1 104 ? -3.354 -6.571 18.942 1.00 65.88 104 GLN A N 1
ATOM 807 C CA . GLN A 1 104 ? -3.994 -6.451 20.256 1.00 65.88 104 GLN A CA 1
ATOM 808 C C . GLN A 1 104 ? -4.814 -5.168 20.381 1.00 65.88 104 GLN A C 1
ATOM 810 O O . GLN A 1 104 ? -5.891 -5.201 20.953 1.00 65.88 104 GLN A O 1
ATOM 815 N N . ILE A 1 105 ? -4.342 -4.045 19.835 1.00 67.00 105 ILE A N 1
ATOM 816 C CA . ILE A 1 105 ? -5.133 -2.807 19.770 1.00 67.00 105 ILE A CA 1
ATOM 817 C C . ILE A 1 105 ? -6.362 -2.994 18.875 1.00 67.00 105 ILE A C 1
ATOM 819 O O . ILE A 1 105 ? -7.441 -2.513 19.200 1.00 67.00 105 ILE A O 1
ATOM 823 N N . LEU A 1 106 ? -6.196 -3.698 17.756 1.00 61.84 106 LEU A N 1
ATOM 824 C CA . LEU A 1 106 ? -7.274 -3.963 16.818 1.00 61.84 106 LEU A CA 1
ATOM 825 C C . LEU A 1 106 ? -8.359 -4.868 17.397 1.00 61.84 106 LEU A C 1
ATOM 827 O O . LEU A 1 106 ? -9.527 -4.726 17.054 1.00 61.84 106 LEU A O 1
ATOM 831 N N . LEU A 1 107 ? -7.937 -5.833 18.213 1.00 66.12 107 LEU A N 1
ATOM 832 C CA . LEU A 1 107 ? -8.768 -6.887 18.775 1.00 66.12 107 LEU A CA 1
ATOM 833 C C . LEU A 1 107 ? -9.204 -6.588 20.215 1.00 66.12 107 LEU A C 1
ATOM 835 O O . LEU A 1 107 ? -10.174 -7.194 20.656 1.00 66.12 107 LEU A O 1
ATOM 839 N N . SER A 1 108 ? -8.675 -5.554 20.878 1.00 65.62 108 SER A N 1
ATOM 840 C CA . SER A 1 108 ? -9.119 -5.156 22.219 1.00 65.62 108 SER A CA 1
ATOM 841 C C . SER A 1 108 ? -10.557 -4.633 22.249 1.00 65.62 108 SER A C 1
ATOM 843 O O . SER A 1 108 ? -10.973 -3.802 21.442 1.00 65.62 108 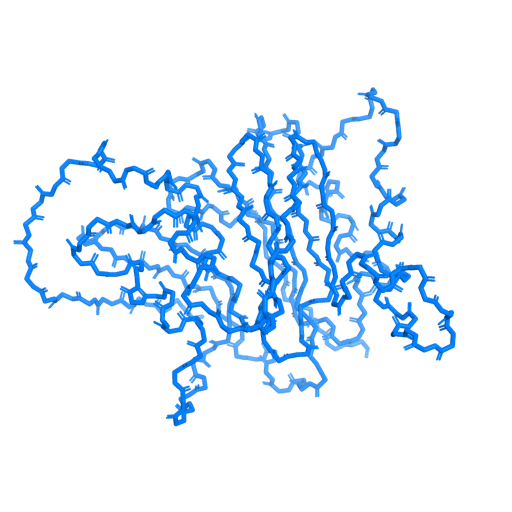SER A O 1
ATOM 845 N N . SER A 1 109 ? -11.317 -5.068 23.246 1.00 57.69 109 SER A N 1
ATOM 846 C CA . SER A 1 109 ? -12.705 -4.663 23.502 1.00 57.69 109 SER A CA 1
ATOM 847 C C . SER A 1 109 ? -12.872 -3.196 23.951 1.00 57.69 109 SER A C 1
ATOM 849 O O . SER A 1 109 ? -13.993 -2.745 24.171 1.00 57.69 109 SER A O 1
ATOM 851 N N . GLY A 1 110 ? -11.778 -2.434 24.071 1.00 60.25 110 GLY A N 1
ATOM 852 C CA . GLY A 1 110 ? -11.784 -1.009 24.418 1.00 60.25 110 GLY A CA 1
ATOM 853 C C . GLY A 1 110 ? -11.922 -0.071 23.207 1.00 60.25 110 GLY A C 1
ATOM 854 O O . GLY A 1 110 ? -11.855 -0.517 22.060 1.00 60.25 110 GLY A O 1
ATOM 855 N N . PRO A 1 111 ? -12.097 1.246 23.438 1.00 57.09 111 PRO A N 1
ATOM 856 C CA . PRO A 1 111 ? -12.096 2.229 22.359 1.00 57.09 111 PRO A CA 1
ATOM 857 C C . PRO A 1 111 ? -10.733 2.225 21.646 1.00 57.09 111 PRO A C 1
ATOM 859 O O . PRO A 1 111 ? -9.693 2.166 22.315 1.00 57.09 111 PRO A O 1
ATOM 862 N N . PRO A 1 112 ? -10.702 2.278 20.304 1.00 57.09 112 PRO A N 1
ATOM 863 C CA . PRO A 1 112 ? -9.444 2.272 19.579 1.00 57.09 112 PRO A CA 1
ATOM 864 C C . PRO A 1 112 ? -8.685 3.593 19.805 1.00 57.09 112 PRO A C 1
ATOM 866 O O . PRO A 1 112 ? -9.297 4.653 19.952 1.00 57.09 112 PRO A O 1
ATOM 869 N N . PRO A 1 113 ? -7.345 3.543 19.861 1.00 60.84 113 PRO A N 1
ATOM 870 C CA . PRO A 1 113 ? -6.521 4.699 20.170 1.00 60.84 113 PRO A CA 1
ATOM 871 C C . PRO A 1 113 ? -6.476 5.696 19.011 1.00 60.84 113 PRO A C 1
ATOM 873 O O . PRO A 1 113 ? -6.444 5.309 17.844 1.00 60.84 113 PRO A O 1
ATOM 876 N N . THR A 1 114 ? -6.388 6.985 19.332 1.00 62.84 114 THR A N 1
ATOM 877 C CA . THR A 1 114 ? -6.181 8.041 18.333 1.00 62.84 114 THR A CA 1
ATOM 878 C C . THR A 1 114 ? -4.830 7.886 17.622 1.00 62.84 114 THR A C 1
ATOM 880 O O . THR A 1 114 ? -3.922 7.205 18.107 1.00 62.84 114 THR A O 1
ATOM 883 N N . LEU A 1 115 ? -4.665 8.562 16.480 1.00 57.59 115 LEU A N 1
ATOM 884 C CA . LEU A 1 115 ? -3.382 8.614 15.767 1.00 57.59 115 LEU A CA 1
ATOM 885 C C . LEU A 1 115 ? -2.244 9.115 16.669 1.00 57.59 115 LEU A C 1
ATOM 887 O O . LEU A 1 115 ? -1.173 8.513 16.685 1.00 57.59 115 LEU A O 1
ATOM 891 N N . ASP A 1 116 ? -2.505 10.131 17.493 1.00 58.53 116 ASP A N 1
ATOM 892 C CA . ASP A 1 116 ? -1.524 10.669 18.445 1.00 58.53 116 ASP A CA 1
ATOM 893 C C . ASP A 1 116 ? -1.158 9.656 19.539 1.00 58.53 116 ASP A C 1
ATOM 895 O O . ASP A 1 116 ? -0.000 9.538 19.945 1.00 58.53 116 ASP A O 1
ATOM 899 N N . GLN A 1 117 ? -2.133 8.878 20.016 1.00 66.56 117 GLN A N 1
ATOM 900 C CA . GLN A 1 117 ? -1.886 7.810 20.988 1.00 66.56 117 GLN A CA 1
ATOM 901 C C . GLN A 1 117 ? -1.055 6.675 20.378 1.00 66.56 117 GLN A C 1
ATOM 903 O O . GLN A 1 117 ? -0.202 6.105 21.057 1.00 66.56 117 GLN A O 1
ATOM 908 N N . LEU A 1 118 ? -1.269 6.357 19.098 1.00 65.19 118 LEU A N 1
ATOM 909 C CA . LEU A 1 118 ? -0.471 5.369 18.371 1.00 65.19 118 LEU A CA 1
ATOM 910 C C . LEU A 1 118 ? 0.956 5.858 18.127 1.00 65.19 118 LEU A C 1
ATOM 912 O O . LEU A 1 118 ? 1.898 5.108 18.379 1.00 65.19 118 LEU A O 1
ATOM 916 N N . ALA A 1 119 ? 1.121 7.118 17.722 1.00 58.22 119 ALA A N 1
ATOM 917 C CA . ALA A 1 119 ? 2.421 7.738 17.478 1.00 58.22 119 ALA A CA 1
ATOM 918 C C . ALA A 1 119 ? 3.332 7.741 18.721 1.00 58.22 119 ALA A C 1
ATOM 920 O O . ALA A 1 119 ? 4.555 7.747 18.599 1.00 58.22 119 ALA A O 1
ATOM 921 N N . ASN A 1 120 ? 2.758 7.697 19.925 1.00 63.16 120 ASN A N 1
ATOM 922 C CA . ASN A 1 120 ? 3.502 7.663 21.186 1.00 63.16 120 ASN A CA 1
ATOM 923 C C . ASN A 1 120 ? 3.728 6.249 21.751 1.00 63.16 120 ASN A C 1
ATOM 925 O O . ASN A 1 120 ? 4.420 6.095 22.755 1.00 63.16 120 ASN A O 1
ATOM 929 N N . LYS A 1 121 ? 3.161 5.206 21.131 1.00 65.75 121 LYS A N 1
ATOM 930 C CA . LYS A 1 121 ? 3.193 3.828 21.657 1.00 65.75 121 LYS A CA 1
ATOM 931 C C . LYS A 1 121 ? 4.371 2.983 21.149 1.00 65.75 121 LYS A C 1
ATOM 933 O O . LYS A 1 121 ? 4.667 1.938 21.734 1.00 65.75 121 LYS A O 1
ATOM 938 N N . PHE A 1 122 ? 5.031 3.413 20.077 1.00 61.72 122 PHE A N 1
ATOM 939 C CA . PHE A 1 122 ? 6.143 2.706 19.425 1.00 61.72 122 PHE A CA 1
ATOM 940 C C . PHE A 1 122 ? 7.450 3.492 19.583 1.00 61.72 122 PHE A C 1
ATOM 942 O O . PHE A 1 122 ? 7.397 4.695 19.791 1.00 61.72 122 PHE A O 1
ATOM 949 N N . THR A 1 123 ? 8.613 2.832 19.567 1.00 58.31 123 THR A N 1
ATOM 950 C CA . THR A 1 123 ? 9.912 3.484 19.843 1.00 58.31 123 THR A CA 1
ATOM 951 C C . THR A 1 123 ? 10.517 4.120 18.599 1.00 58.31 123 THR A C 1
ATOM 953 O O . THR A 1 123 ? 10.711 5.324 18.579 1.00 58.31 123 THR A O 1
ATOM 956 N N . THR A 1 124 ? 10.766 3.331 17.557 1.00 60.28 124 THR A N 1
ATOM 957 C CA . THR A 1 124 ? 11.196 3.794 16.233 1.00 60.28 124 THR A CA 1
ATOM 958 C C . THR A 1 124 ? 10.389 3.027 15.204 1.00 60.28 124 THR A C 1
ATOM 960 O O . THR A 1 124 ? 10.273 1.810 15.310 1.00 60.28 124 THR A O 1
ATOM 963 N N . SER A 1 125 ? 9.744 3.703 14.263 1.00 62.94 125 SER A N 1
ATOM 964 C CA . SER A 1 125 ? 8.896 3.024 13.277 1.00 62.94 125 SER A CA 1
ATOM 965 C C . SER A 1 125 ? 8.473 3.973 12.174 1.00 62.94 125 SER A C 1
ATOM 967 O O . SER A 1 125 ? 8.164 5.130 12.456 1.00 62.94 125 SER A O 1
ATOM 969 N N . TYR A 1 126 ? 8.332 3.435 10.968 1.00 66.31 126 TYR A N 1
ATOM 970 C CA . TYR A 1 126 ? 7.506 4.034 9.931 1.00 66.31 126 TYR A CA 1
ATOM 971 C C . TYR A 1 126 ? 6.098 3.474 10.082 1.00 66.31 126 TYR A C 1
ATOM 973 O O . TYR A 1 126 ? 5.899 2.260 10.050 1.00 66.31 126 TYR A O 1
ATOM 981 N N . LEU A 1 127 ? 5.125 4.348 10.320 1.00 71.69 127 LEU A N 1
ATOM 982 C CA . LEU A 1 127 ? 3.721 3.959 10.398 1.00 71.69 127 LEU A CA 1
ATOM 983 C C . LEU A 1 127 ? 2.953 4.675 9.300 1.00 71.69 127 LEU A C 1
ATOM 985 O O . LEU A 1 127 ? 2.831 5.899 9.323 1.00 71.69 127 LEU A O 1
ATOM 989 N N . THR A 1 128 ? 2.390 3.907 8.376 1.00 72.38 128 THR A N 1
ATOM 990 C CA . THR A 1 128 ? 1.543 4.454 7.319 1.00 72.38 128 THR A CA 1
ATOM 991 C C . THR A 1 128 ? 0.086 4.180 7.619 1.00 72.38 128 THR A C 1
ATOM 993 O O . THR A 1 128 ? -0.348 3.032 7.651 1.00 72.38 128 THR A O 1
ATOM 996 N N . PHE A 1 129 ? -0.693 5.249 7.724 1.00 75.12 129 PHE A N 1
ATOM 997 C CA . PHE A 1 129 ? -2.138 5.207 7.827 1.00 75.12 129 PHE A CA 1
ATOM 998 C C . PHE A 1 129 ? -2.810 5.699 6.554 1.00 75.12 129 PHE A C 1
ATOM 1000 O O . PHE A 1 129 ? -2.336 6.612 5.882 1.00 75.12 129 PHE A O 1
ATOM 1007 N N . CYS A 1 130 ? -3.955 5.106 6.229 1.00 74.44 130 CYS A N 1
ATOM 1008 C CA . CYS A 1 130 ? -4.738 5.507 5.074 1.00 74.44 130 CYS A CA 1
ATOM 1009 C C . CYS A 1 130 ? -6.202 5.707 5.456 1.00 74.44 130 CYS A C 1
ATOM 1011 O O . CYS A 1 130 ? -6.782 4.978 6.254 1.00 74.44 130 CYS A O 1
ATOM 1013 N N . THR A 1 131 ? -6.812 6.721 4.871 1.00 81.62 131 THR A N 1
ATOM 1014 C CA . THR A 1 131 ? -8.246 6.994 4.917 1.00 81.62 131 THR A CA 1
ATOM 1015 C C . THR A 1 131 ? -8.747 7.139 3.485 1.00 81.62 131 THR A C 1
ATOM 1017 O O . THR A 1 131 ? -7.926 7.391 2.610 1.00 81.62 131 THR A O 1
ATOM 1020 N N . PRO A 1 132 ? -10.060 7.081 3.201 1.00 84.62 132 PRO A N 1
ATOM 1021 C CA . PRO A 1 132 ? -10.558 7.339 1.850 1.00 84.62 132 PRO A CA 1
ATOM 1022 C C . PRO A 1 132 ? -10.229 8.756 1.358 1.00 84.62 132 PRO A C 1
ATOM 1024 O O . PRO A 1 132 ? -10.314 9.028 0.164 1.00 84.62 132 PRO A O 1
ATOM 1027 N N . LYS A 1 133 ? -9.869 9.668 2.274 1.00 85.31 133 LYS A N 1
ATOM 1028 C CA . LYS A 1 133 ? -9.626 11.089 2.001 1.00 85.31 133 LYS A CA 1
ATOM 1029 C C . LYS A 1 133 ? -8.147 11.464 1.953 1.00 85.31 133 LYS A C 1
ATOM 1031 O O . LYS A 1 133 ? -7.806 12.431 1.284 1.00 85.31 133 LYS A O 1
ATOM 1036 N N . ALA A 1 134 ? -7.297 10.751 2.683 1.00 83.31 134 ALA A N 1
ATOM 1037 C CA . ALA A 1 134 ? -5.891 11.095 2.848 1.00 83.31 134 ALA A CA 1
ATOM 1038 C C . ALA A 1 134 ? -5.051 9.902 3.309 1.00 83.31 134 ALA A C 1
ATOM 1040 O O . ALA A 1 134 ? -5.546 9.018 4.012 1.00 83.31 134 ALA A O 1
ATOM 1041 N N . VAL A 1 135 ? -3.770 9.943 2.969 1.00 81.38 135 VAL A N 1
ATOM 1042 C CA . VAL A 1 135 ? -2.704 9.093 3.501 1.00 81.38 135 VAL A CA 1
ATOM 1043 C C . VAL A 1 135 ? -1.850 9.899 4.479 1.00 81.38 135 VAL A C 1
ATOM 1045 O O . VAL A 1 135 ? -1.663 11.104 4.307 1.00 81.38 135 VAL A O 1
ATOM 1048 N N . LEU A 1 136 ? -1.369 9.225 5.516 1.00 78.88 136 LEU A N 1
ATOM 1049 C CA . LEU A 1 136 ? -0.570 9.752 6.612 1.00 78.88 136 LEU A CA 1
ATOM 1050 C C . LEU A 1 136 ? 0.630 8.825 6.815 1.00 78.88 136 LEU A C 1
ATOM 1052 O O . LEU A 1 136 ? 0.443 7.620 6.937 1.00 78.88 136 LEU A O 1
ATOM 1056 N N . VAL A 1 137 ? 1.837 9.369 6.890 1.00 78.50 137 VAL A N 1
ATOM 1057 C CA . VAL A 1 137 ? 3.058 8.632 7.240 1.00 78.50 137 VAL A CA 1
ATOM 1058 C C . VAL A 1 137 ? 3.648 9.271 8.484 1.00 78.50 137 VAL A C 1
ATOM 1060 O O . VAL A 1 137 ? 3.759 10.493 8.556 1.00 78.50 137 VAL A O 1
ATOM 1063 N N . ILE A 1 138 ? 3.998 8.449 9.464 1.00 74.62 138 ILE A N 1
ATOM 1064 C CA . ILE A 1 138 ? 4.682 8.866 10.684 1.00 74.62 138 ILE A CA 1
ATOM 1065 C C . ILE A 1 138 ? 6.073 8.242 10.664 1.00 74.62 138 ILE A C 1
ATOM 1067 O O . ILE A 1 138 ? 6.196 7.021 10.756 1.00 74.62 138 ILE A O 1
ATOM 1071 N N . GLU A 1 139 ? 7.094 9.082 10.558 1.00 77.19 139 GLU A N 1
ATOM 1072 C CA . GLU A 1 139 ? 8.503 8.723 10.693 1.00 77.19 139 GLU A CA 1
ATOM 1073 C C . GLU A 1 139 ? 8.897 8.989 12.146 1.00 77.19 139 GLU A C 1
ATOM 1075 O O . GLU A 1 139 ? 8.983 10.141 12.572 1.00 77.19 139 GLU A O 1
ATOM 1080 N N . LYS A 1 140 ? 9.040 7.934 12.951 1.00 69.44 140 LYS A N 1
ATOM 1081 C CA . LYS A 1 140 ? 9.358 8.069 14.374 1.00 69.44 140 LYS A CA 1
ATOM 1082 C C . LYS A 1 140 ? 10.790 7.641 14.664 1.00 69.44 140 LYS A C 1
ATOM 1084 O O . LYS A 1 140 ? 11.130 6.475 14.449 1.00 69.44 140 LYS A O 1
ATOM 1089 N N . ASP A 1 141 ? 11.562 8.556 15.240 1.00 68.31 141 ASP A N 1
ATOM 1090 C CA . ASP A 1 141 ? 12.861 8.288 15.850 1.00 68.31 141 ASP A CA 1
ATOM 1091 C C . ASP A 1 141 ? 12.735 8.153 17.390 1.00 68.31 141 ASP A C 1
ATOM 1093 O O . ASP A 1 141 ? 11.639 8.204 17.954 1.00 68.31 141 ASP A O 1
ATOM 1097 N N . LEU A 1 142 ? 13.853 7.935 18.095 1.00 63.06 142 LEU A N 1
ATOM 1098 C CA . LEU A 1 142 ? 13.859 7.719 19.552 1.00 63.06 142 LEU A CA 1
ATOM 1099 C C . LEU A 1 142 ? 13.361 8.922 20.379 1.00 63.06 142 LEU A C 1
ATOM 1101 O O . LEU A 1 142 ? 13.026 8.752 21.551 1.00 63.06 142 LEU A O 1
ATOM 1105 N N . GLN A 1 143 ? 13.351 10.122 19.808 1.00 65.00 143 GLN A N 1
ATOM 1106 C CA . GLN A 1 143 ? 13.066 11.396 20.467 1.00 65.00 143 GLN A CA 1
ATOM 1107 C C . GLN A 1 143 ? 11.935 12.177 19.783 1.00 65.00 143 GLN A C 1
ATOM 1109 O O . GLN A 1 143 ? 11.170 12.857 20.467 1.00 65.00 143 GLN A O 1
ATOM 1114 N N . THR A 1 144 ? 11.804 12.084 18.460 1.00 68.88 144 THR A N 1
ATOM 1115 C CA . THR A 1 144 ? 10.882 12.890 17.656 1.00 68.88 144 THR A CA 1
ATOM 1116 C C . THR A 1 144 ? 10.004 12.036 16.739 1.00 68.88 144 THR A C 1
ATOM 1118 O O . THR A 1 144 ? 10.207 10.833 16.559 1.00 68.88 144 THR A O 1
ATOM 1121 N N . ALA A 1 145 ? 8.942 12.646 16.216 1.00 73.00 145 ALA A N 1
ATOM 1122 C CA . ALA A 1 145 ? 8.100 12.051 15.191 1.00 73.00 145 ALA A CA 1
ATOM 1123 C C . ALA A 1 145 ? 7.805 13.104 14.122 1.00 73.00 145 ALA A C 1
ATOM 1125 O O . ALA A 1 145 ? 7.259 14.166 14.430 1.00 73.00 145 ALA A O 1
ATOM 1126 N N . THR A 1 146 ? 8.140 12.790 12.876 1.00 77.94 146 THR A N 1
ATOM 1127 C CA . THR A 1 146 ? 7.808 13.598 11.704 1.00 77.94 146 THR A CA 1
ATOM 1128 C C . THR A 1 146 ? 6.561 13.024 11.048 1.00 77.94 146 THR A C 1
ATOM 1130 O O . THR A 1 146 ? 6.427 11.813 10.882 1.00 77.94 146 THR A O 1
ATOM 1133 N N . ILE A 1 147 ? 5.608 13.892 10.712 1.00 79.56 147 ILE A N 1
ATOM 1134 C CA . ILE A 1 147 ? 4.313 13.491 10.169 1.00 79.56 147 ILE A CA 1
ATOM 1135 C C . ILE A 1 147 ? 4.141 14.070 8.765 1.00 79.56 147 ILE A C 1
ATOM 1137 O O . ILE A 1 147 ? 4.175 15.285 8.577 1.00 79.56 147 ILE A O 1
ATOM 1141 N N . HIS A 1 148 ? 3.865 13.202 7.795 1.00 82.31 148 HIS A N 1
ATOM 1142 C CA . HIS A 1 148 ? 3.551 13.567 6.416 1.00 82.31 148 HIS A CA 1
ATOM 1143 C C . HIS A 1 148 ? 2.098 13.223 6.104 1.00 82.31 148 HIS A C 1
ATOM 1145 O O . HIS A 1 148 ? 1.628 12.142 6.447 1.00 82.31 148 HIS A O 1
ATOM 1151 N N . THR A 1 149 ? 1.379 14.116 5.422 1.00 84.19 149 THR A N 1
ATOM 1152 C CA . THR A 1 149 ? -0.004 13.873 4.982 1.00 84.19 149 THR A CA 1
ATOM 1153 C C . THR A 1 149 ? -0.210 14.281 3.534 1.00 84.19 149 THR A C 1
ATOM 1155 O O . THR A 1 149 ? 0.429 15.210 3.045 1.00 84.19 149 THR A O 1
ATOM 1158 N N . SER A 1 150 ? -1.117 13.594 2.838 1.00 88.00 150 SER A N 1
ATOM 1159 C CA . SER A 1 150 ? -1.531 13.969 1.484 1.00 88.00 150 SER A CA 1
ATOM 1160 C C . SER A 1 150 ? -2.939 13.481 1.165 1.00 88.00 150 SER A C 1
ATOM 1162 O O . SER A 1 150 ? -3.314 12.367 1.523 1.00 88.00 150 SER A O 1
ATOM 1164 N N . ASP A 1 151 ? -3.700 14.294 0.435 1.00 89.62 151 ASP A N 1
ATOM 1165 C CA . ASP A 1 151 ? -5.037 13.986 -0.092 1.00 89.62 151 ASP A CA 1
ATOM 1166 C C . ASP A 1 151 ? -5.023 13.568 -1.578 1.00 89.62 151 ASP A C 1
ATOM 1168 O O . ASP A 1 151 ? -6.073 13.405 -2.210 1.00 89.62 151 ASP A O 1
ATOM 1172 N N . LYS A 1 152 ? -3.827 13.420 -2.164 1.00 91.00 152 LYS A N 1
ATOM 1173 C CA . LYS A 1 152 ? -3.635 13.107 -3.590 1.00 91.00 152 LYS A CA 1
ATOM 1174 C C . LYS A 1 152 ? -2.680 11.955 -3.806 1.00 91.00 152 LYS A C 1
ATOM 1176 O O . LYS A 1 152 ? -3.039 10.992 -4.471 1.00 91.00 152 LYS A O 1
ATOM 1181 N N . PHE A 1 153 ? -1.465 12.104 -3.299 1.00 91.38 153 PHE A N 1
ATOM 1182 C CA . PHE A 1 153 ? -0.372 11.167 -3.485 1.00 91.38 153 PHE A CA 1
ATOM 1183 C C . PHE A 1 153 ? 0.679 11.373 -2.400 1.00 91.38 153 PHE A C 1
ATOM 1185 O O . PHE A 1 153 ? 1.076 12.510 -2.135 1.00 91.38 153 PHE A O 1
ATOM 1192 N N . LEU A 1 154 ? 1.127 10.285 -1.792 1.00 88.19 154 LEU A N 1
ATOM 1193 C CA . LEU A 1 154 ? 2.294 10.254 -0.922 1.00 88.19 154 LEU A CA 1
ATOM 1194 C C . LEU A 1 154 ? 2.995 8.924 -1.146 1.00 88.19 154 LEU A C 1
ATOM 1196 O O . LEU A 1 154 ? 2.337 7.888 -1.097 1.00 88.19 154 LEU A O 1
ATOM 1200 N N . ALA A 1 155 ? 4.302 8.971 -1.366 1.00 87.00 155 ALA A N 1
ATOM 1201 C CA . ALA A 1 155 ? 5.154 7.799 -1.462 1.00 87.00 155 ALA A CA 1
ATOM 1202 C C . ALA A 1 155 ? 6.177 7.801 -0.330 1.00 87.00 155 ALA A C 1
ATOM 1204 O O . ALA A 1 155 ? 6.690 8.854 0.051 1.00 87.00 155 ALA A O 1
ATOM 1205 N N . PHE A 1 156 ? 6.477 6.615 0.177 1.00 80.12 156 PHE A N 1
ATOM 1206 C CA . PHE A 1 156 ? 7.452 6.385 1.232 1.00 80.12 156 PHE A CA 1
ATOM 1207 C C . PHE A 1 156 ? 8.193 5.068 0.970 1.00 80.12 156 PHE A C 1
ATOM 1209 O O . PHE A 1 156 ? 7.643 4.125 0.395 1.00 80.12 156 PHE A O 1
ATOM 1216 N N . THR A 1 157 ? 9.461 5.032 1.366 1.00 77.44 157 THR A N 1
ATOM 1217 C CA . THR A 1 157 ? 10.368 3.878 1.253 1.00 77.44 157 THR A CA 1
ATOM 1218 C C . THR A 1 157 ? 11.135 3.733 2.583 1.00 77.44 157 THR A C 1
ATOM 1220 O O . THR A 1 157 ? 10.618 4.138 3.622 1.00 77.44 157 THR A O 1
ATOM 1223 N N . ASN A 1 158 ? 12.339 3.149 2.613 1.00 75.06 158 ASN A N 1
ATOM 1224 C CA . ASN A 1 158 ? 13.080 2.865 3.858 1.00 75.06 158 ASN A CA 1
ATOM 1225 C C . ASN A 1 158 ? 14.017 3.979 4.348 1.00 75.06 158 ASN A C 1
ATOM 1227 O O . ASN A 1 158 ? 14.949 3.684 5.096 1.00 75.06 158 ASN A O 1
ATOM 1231 N N . HIS A 1 159 ? 13.851 5.218 3.896 1.00 72.75 159 H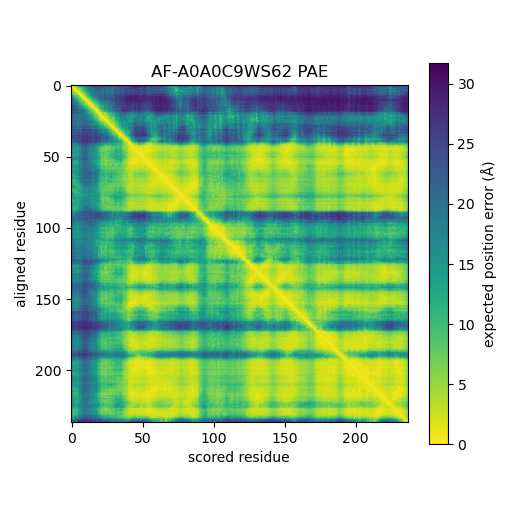IS A N 1
ATOM 1232 C CA . HIS A 1 159 ? 14.654 6.344 4.378 1.00 72.75 159 HIS A CA 1
ATOM 1233 C C . HIS A 1 159 ? 13.754 7.465 4.893 1.00 72.75 159 HIS A C 1
ATOM 1235 O O . HIS A 1 159 ? 12.634 7.634 4.407 1.00 72.75 159 HIS A O 1
ATOM 1241 N N . GLU A 1 160 ? 14.265 8.222 5.863 1.00 72.00 160 GLU A N 1
ATOM 1242 C CA . GLU A 1 160 ? 13.569 9.395 6.388 1.00 72.00 160 GLU A CA 1
ATOM 1243 C C . GLU A 1 160 ? 13.637 10.516 5.359 1.00 72.00 160 GLU A C 1
ATOM 1245 O O . GLU A 1 160 ? 14.641 10.662 4.658 1.00 72.00 160 GLU A O 1
ATOM 1250 N N . ALA A 1 161 ? 12.630 11.386 5.327 1.00 71.12 161 ALA A N 1
ATOM 1251 C CA . ALA A 1 161 ? 12.677 12.573 4.473 1.00 71.12 161 ALA A CA 1
ATOM 1252 C C . ALA A 1 161 ? 13.905 13.465 4.770 1.00 71.12 161 ALA A C 1
ATOM 1254 O O . ALA A 1 161 ? 14.436 14.122 3.878 1.00 71.12 161 ALA A O 1
ATOM 1255 N N . SER A 1 162 ? 14.395 13.463 6.017 1.00 71.56 162 SER A N 1
ATOM 1256 C CA . SER A 1 162 ? 15.602 14.193 6.435 1.00 71.56 162 SER A CA 1
ATOM 1257 C C . SER A 1 162 ? 16.872 13.704 5.717 1.00 71.56 162 SER A C 1
ATOM 1259 O O . SER A 1 162 ? 17.767 14.503 5.418 1.00 71.56 162 SER A O 1
ATOM 1261 N N . MET A 1 163 ? 16.924 12.407 5.397 1.00 71.38 163 MET A N 1
ATOM 1262 C CA . MET A 1 163 ? 18.063 11.733 4.779 1.00 71.38 163 MET A CA 1
ATOM 1263 C C . MET A 1 163 ? 18.212 12.090 3.297 1.00 71.38 163 MET A C 1
ATOM 1265 O O . MET A 1 163 ? 19.314 12.019 2.770 1.00 71.38 163 MET A O 1
ATOM 1269 N N . GLU A 1 164 ? 17.154 12.549 2.624 1.00 73.25 164 GLU A N 1
ATOM 1270 C CA . GLU A 1 164 ? 17.215 12.969 1.210 1.00 73.25 164 GLU A CA 1
ATOM 1271 C C . GLU A 1 164 ? 18.172 14.145 0.965 1.00 73.25 164 GLU A C 1
ATOM 1273 O O . GLU A 1 164 ? 18.642 14.350 -0.150 1.00 73.25 164 GLU A O 1
ATOM 1278 N N . SER A 1 165 ? 18.460 14.925 2.010 1.00 72.38 165 SER A N 1
ATOM 1279 C CA . SER A 1 165 ? 19.403 16.047 1.960 1.00 72.38 165 SER A CA 1
ATOM 1280 C C . SER A 1 165 ? 20.861 15.647 2.212 1.00 72.38 165 SER A C 1
ATOM 1282 O O . SER A 1 165 ? 21.751 16.496 2.134 1.00 72.38 165 SER A O 1
ATOM 1284 N N . TRP A 1 166 ? 21.112 14.385 2.573 1.00 72.06 166 TRP A N 1
ATOM 1285 C CA . TRP A 1 166 ? 22.448 13.901 2.909 1.00 72.06 166 TRP A CA 1
ATOM 1286 C C . TRP A 1 166 ? 23.233 13.544 1.646 1.00 72.06 166 TRP A C 1
ATOM 1288 O O . TRP A 1 166 ? 22.674 13.350 0.569 1.00 72.06 166 TRP A O 1
ATOM 1298 N N . ASP A 1 167 ? 24.553 13.451 1.795 1.00 65.12 167 ASP A N 1
ATOM 1299 C CA . ASP A 1 167 ? 25.458 13.039 0.723 1.00 65.12 167 ASP A CA 1
ATOM 1300 C C . ASP A 1 167 ? 25.039 11.667 0.141 1.00 65.12 167 ASP A C 1
ATOM 1302 O O . ASP A 1 167 ? 24.935 10.703 0.914 1.00 65.12 167 ASP A O 1
ATOM 1306 N N . PRO A 1 168 ? 24.797 11.553 -1.184 1.00 59.00 168 PRO A N 1
ATOM 1307 C CA . PRO A 1 168 ? 24.333 10.324 -1.830 1.00 59.00 168 PRO A CA 1
ATOM 1308 C C . PRO A 1 168 ? 25.178 9.078 -1.536 1.00 59.00 168 PRO A C 1
ATOM 1310 O O . PRO A 1 168 ? 24.640 7.975 -1.513 1.00 59.00 168 PRO A O 1
ATOM 1313 N N . GLU A 1 169 ? 26.476 9.223 -1.244 1.00 58.41 169 GLU A N 1
ATOM 1314 C CA . GLU A 1 169 ? 27.342 8.089 -0.875 1.00 58.41 169 GLU A CA 1
ATOM 1315 C C . GLU A 1 169 ? 26.962 7.426 0.463 1.00 58.41 169 GLU A C 1
ATOM 1317 O O . GLU A 1 169 ? 27.342 6.282 0.719 1.00 58.41 169 GLU A O 1
ATOM 1322 N N . ARG A 1 170 ? 26.211 8.119 1.332 1.00 51.31 170 ARG A N 1
ATOM 1323 C CA . ARG A 1 170 ? 25.784 7.615 2.648 1.00 51.31 170 ARG A CA 1
ATOM 1324 C C . ARG A 1 170 ? 24.363 7.056 2.674 1.00 51.31 170 ARG A C 1
ATOM 1326 O O . ARG A 1 170 ? 23.996 6.453 3.685 1.00 51.31 170 ARG A O 1
ATOM 1333 N N . LEU A 1 171 ? 23.566 7.243 1.620 1.00 56.66 171 LEU A N 1
ATOM 1334 C CA . LEU A 1 171 ? 22.206 6.705 1.562 1.00 56.66 171 LEU A CA 1
ATOM 1335 C C . LEU A 1 171 ? 22.163 5.319 0.932 1.00 56.66 171 LEU A C 1
ATOM 1337 O O . LEU A 1 171 ? 22.972 4.952 0.083 1.00 56.66 171 LEU A O 1
ATOM 1341 N N . VAL A 1 172 ? 21.135 4.559 1.312 1.00 61.81 172 VAL A N 1
ATOM 1342 C CA . VAL A 1 172 ? 20.701 3.395 0.540 1.00 61.81 172 VAL A CA 1
ATOM 1343 C C . VAL A 1 172 ? 20.195 3.928 -0.802 1.00 61.81 172 VAL A C 1
ATOM 1345 O O . VAL A 1 172 ? 19.025 4.300 -0.909 1.00 61.81 172 VAL A O 1
ATOM 1348 N N . ASN A 1 173 ? 21.088 4.018 -1.794 1.00 69.19 173 ASN A N 1
ATOM 1349 C CA . ASN A 1 173 ? 20.805 4.521 -3.144 1.00 69.19 173 ASN A CA 1
ATOM 1350 C C . ASN A 1 173 ? 19.491 3.948 -3.694 1.00 69.19 173 ASN A C 1
ATOM 1352 O O . ASN A 1 173 ? 18.656 4.686 -4.213 1.00 69.19 173 ASN A O 1
ATOM 1356 N N . ASP A 1 174 ? 19.248 2.660 -3.466 1.00 74.50 174 ASP A N 1
ATOM 1357 C CA . ASP A 1 174 ? 18.053 1.965 -3.936 1.00 74.50 174 ASP A CA 1
ATOM 1358 C C . ASP A 1 174 ? 16.750 2.521 -3.331 1.00 74.50 174 ASP A C 1
ATOM 1360 O O . ASP A 1 174 ? 15.712 2.551 -3.990 1.00 74.50 174 ASP A O 1
ATOM 1364 N N . SER A 1 175 ? 16.773 2.980 -2.075 1.00 77.38 175 SER A N 1
ATOM 1365 C CA . SER A 1 175 ? 15.594 3.519 -1.381 1.00 77.38 175 SER A CA 1
ATOM 1366 C C . SER A 1 175 ? 15.169 4.874 -1.955 1.00 77.38 175 SER A C 1
ATOM 1368 O O . SER A 1 175 ? 13.969 5.121 -2.119 1.00 77.38 175 SER A O 1
ATOM 1370 N N . ILE A 1 176 ? 16.140 5.731 -2.303 1.00 80.19 176 ILE A N 1
ATOM 1371 C CA . ILE A 1 176 ? 15.887 7.005 -2.995 1.00 80.19 176 ILE A CA 1
ATOM 1372 C C . ILE A 1 176 ? 15.386 6.724 -4.406 1.00 80.19 176 ILE A C 1
ATOM 1374 O O . ILE A 1 176 ? 14.317 7.199 -4.779 1.00 80.19 176 ILE A O 1
ATOM 1378 N N . GLN A 1 177 ? 16.110 5.897 -5.165 1.00 82.50 177 GLN A N 1
ATOM 1379 C CA . GLN A 1 177 ? 15.778 5.590 -6.558 1.00 82.50 177 GLN A CA 1
ATOM 1380 C C . GLN A 1 177 ? 14.360 5.028 -6.701 1.00 82.50 177 GLN A C 1
ATOM 1382 O O . GLN A 1 177 ? 13.632 5.385 -7.626 1.00 82.50 177 GLN A O 1
ATOM 1387 N N . ARG A 1 178 ? 13.920 4.181 -5.763 1.00 83.50 178 ARG A N 1
ATOM 1388 C CA . ARG A 1 178 ? 12.538 3.680 -5.728 1.00 83.50 178 ARG A CA 1
ATOM 1389 C C . ARG A 1 178 ? 11.526 4.778 -5.419 1.00 83.50 178 ARG A C 1
ATOM 1391 O O . ARG A 1 178 ? 10.496 4.849 -6.093 1.00 83.50 178 ARG A O 1
ATOM 1398 N N . LYS A 1 179 ? 11.810 5.653 -4.447 1.00 84.56 179 LYS A N 1
ATOM 1399 C CA . LYS A 1 179 ? 10.936 6.792 -4.122 1.00 84.56 179 LYS A CA 1
ATOM 1400 C C . LYS A 1 179 ? 10.798 7.738 -5.316 1.00 84.56 179 LYS A C 1
ATOM 1402 O O . LYS A 1 179 ? 9.687 8.136 -5.658 1.00 84.56 179 LYS A O 1
ATOM 1407 N N . GLU A 1 180 ? 11.899 8.026 -6.001 1.00 87.38 180 GLU A N 1
ATOM 1408 C CA . GLU A 1 180 ? 11.909 8.809 -7.236 1.00 87.38 180 GLU A CA 1
ATOM 1409 C C . GLU A 1 180 ? 11.153 8.107 -8.366 1.00 87.38 180 GLU A C 1
ATOM 1411 O O . GLU A 1 180 ? 10.370 8.747 -9.065 1.00 87.38 180 GLU A O 1
ATOM 1416 N N . CYS A 1 181 ? 11.329 6.793 -8.530 1.00 89.31 181 CYS A N 1
ATOM 1417 C CA . CYS A 1 181 ? 10.608 6.001 -9.525 1.00 89.31 181 CYS A CA 1
ATOM 1418 C C . CYS A 1 181 ? 9.091 6.142 -9.346 1.00 89.31 181 CYS A C 1
ATOM 1420 O O . CYS A 1 181 ? 8.403 6.573 -10.273 1.00 89.31 181 CYS A O 1
ATOM 1422 N N . VAL A 1 182 ? 8.559 5.870 -8.147 1.00 88.56 182 VAL A N 1
ATOM 1423 C CA . VAL A 1 182 ? 7.112 5.988 -7.898 1.00 88.56 182 VAL A CA 1
ATOM 1424 C C . VAL A 1 182 ? 6.621 7.433 -7.995 1.00 88.56 182 VAL A C 1
ATOM 1426 O O . VAL A 1 182 ? 5.539 7.678 -8.527 1.00 88.56 182 VAL A O 1
ATOM 1429 N N . ALA A 1 183 ? 7.421 8.408 -7.555 1.00 89.00 183 ALA A N 1
ATOM 1430 C CA . ALA A 1 183 ? 7.082 9.821 -7.691 1.00 89.00 183 ALA A CA 1
ATOM 1431 C C . ALA A 1 183 ? 7.025 10.268 -9.162 1.00 89.00 183 ALA A C 1
ATOM 1433 O O . ALA A 1 183 ? 6.179 11.085 -9.522 1.00 89.00 183 ALA A O 1
ATOM 1434 N N . ASN A 1 184 ? 7.884 9.718 -10.022 1.00 90.00 184 ASN A N 1
ATOM 1435 C CA . ASN A 1 184 ? 7.896 10.001 -11.457 1.00 90.00 184 ASN A CA 1
ATOM 1436 C C . ASN A 1 184 ? 6.788 9.266 -12.222 1.00 90.00 184 ASN A C 1
ATOM 1438 O O . ASN A 1 184 ? 6.310 9.775 -13.236 1.00 90.00 184 ASN A O 1
ATOM 1442 N N . LEU A 1 185 ? 6.360 8.099 -11.734 1.00 89.31 185 LEU A N 1
ATOM 1443 C CA . LEU A 1 185 ? 5.200 7.375 -12.253 1.00 89.31 185 LEU A CA 1
ATOM 1444 C C . LEU A 1 185 ? 3.877 8.086 -11.932 1.00 89.31 185 LEU A C 1
ATOM 1446 O O . LEU A 1 185 ? 2.908 7.956 -12.686 1.00 89.31 185 LEU A O 1
ATOM 1450 N N . PHE A 1 186 ? 3.832 8.860 -10.842 1.00 89.81 186 PHE A N 1
ATOM 1451 C CA . PHE A 1 186 ? 2.678 9.689 -10.523 1.00 89.81 186 PHE A CA 1
ATOM 1452 C C . PHE A 1 186 ? 2.522 10.822 -11.556 1.00 89.81 186 PHE A C 1
ATOM 1454 O O . PHE A 1 186 ? 3.440 11.626 -11.761 1.00 89.81 186 PHE A O 1
ATOM 1461 N N . PRO A 1 187 ? 1.359 10.939 -12.222 1.00 86.12 187 PRO A N 1
ATOM 1462 C CA . PRO A 1 187 ? 1.190 11.923 -13.275 1.00 86.12 187 PRO A CA 1
ATOM 1463 C C . PRO A 1 187 ? 1.241 13.353 -12.732 1.00 86.12 187 PRO A C 1
ATOM 1465 O O . PRO A 1 187 ? 0.426 13.770 -11.910 1.00 86.12 187 PRO A O 1
ATOM 1468 N N . LYS A 1 188 ? 2.152 14.157 -13.289 1.00 79.50 188 LYS A N 1
ATOM 1469 C CA . LYS A 1 188 ? 2.271 15.592 -12.972 1.00 79.50 188 LYS A CA 1
ATOM 1470 C C . LYS A 1 188 ? 1.095 16.416 -13.516 1.00 79.50 188 LYS A C 1
ATOM 1472 O O . LYS A 1 188 ? 0.828 17.518 -13.041 1.00 79.50 188 LYS A O 1
ATOM 1477 N N . GLN A 1 189 ? 0.379 15.891 -14.511 1.00 71.31 189 GLN A N 1
ATOM 1478 C CA . GLN A 1 189 ? -0.771 16.547 -15.129 1.00 71.31 189 GLN A CA 1
ATOM 1479 C C . GLN A 1 189 ? -2.085 16.071 -14.504 1.00 71.31 189 GLN A C 1
ATOM 1481 O O . GLN A 1 189 ? -2.425 14.892 -14.558 1.00 71.31 189 GLN A O 1
ATOM 1486 N N . ARG A 1 190 ? -2.887 17.021 -14.011 1.00 67.50 190 ARG A N 1
ATOM 1487 C CA . ARG A 1 190 ? -4.201 16.779 -13.381 1.00 67.50 190 ARG A CA 1
ATOM 1488 C C . ARG A 1 190 ? -5.216 16.018 -14.248 1.00 67.50 190 ARG A C 1
ATOM 1490 O O . ARG A 1 190 ? -6.177 15.489 -13.701 1.00 67.50 190 ARG A O 1
ATOM 1497 N N . ALA A 1 191 ? -5.049 16.019 -15.571 1.00 71.25 191 ALA A N 1
ATOM 1498 C CA . ALA A 1 191 ? -5.971 15.375 -16.507 1.00 71.25 191 ALA A CA 1
ATOM 1499 C C . ALA A 1 191 ? -5.791 13.850 -16.593 1.00 71.25 191 ALA A C 1
ATOM 1501 O O . ALA A 1 191 ? -6.709 13.152 -17.024 1.00 71.25 191 ALA A O 1
ATOM 1502 N N . VAL A 1 192 ? -4.631 13.326 -16.185 1.00 81.62 192 VAL A N 1
ATOM 1503 C CA . VAL A 1 192 ? -4.368 11.886 -16.214 1.00 81.62 192 VAL A CA 1
ATOM 1504 C C . VAL A 1 192 ? -5.096 11.234 -15.046 1.00 81.62 192 VAL A C 1
ATOM 1506 O O . VAL A 1 192 ? -4.875 11.577 -13.884 1.00 81.62 192 VAL A O 1
ATOM 1509 N N . ARG A 1 193 ? -5.987 10.297 -15.364 1.00 90.12 193 ARG A N 1
ATOM 1510 C CA . ARG A 1 193 ? -6.698 9.504 -14.362 1.00 90.12 193 ARG A CA 1
ATOM 1511 C C . ARG A 1 193 ? -5.773 8.414 -13.832 1.00 90.12 193 ARG A C 1
ATOM 1513 O O . ARG A 1 193 ? -5.189 7.676 -14.619 1.00 90.12 193 ARG A O 1
ATOM 1520 N N . VAL A 1 194 ? -5.676 8.303 -12.513 1.00 94.44 194 VAL A N 1
ATOM 1521 C CA . VAL A 1 194 ? -5.014 7.183 -11.840 1.00 94.44 194 VAL A CA 1
ATOM 1522 C C . VAL A 1 194 ? -6.092 6.172 -11.479 1.00 94.44 194 VAL A C 1
ATOM 1524 O O . VAL A 1 194 ? -7.108 6.535 -10.896 1.00 94.44 194 VAL A O 1
ATOM 1527 N N . THR A 1 195 ? -5.890 4.912 -11.836 1.00 96.19 195 THR A N 1
ATOM 1528 C CA . THR A 1 195 ? -6.800 3.805 -11.503 1.00 96.19 195 THR A CA 1
ATOM 1529 C C . THR A 1 195 ? -6.070 2.738 -10.701 1.00 96.19 195 THR A C 1
ATOM 1531 O O . THR A 1 195 ? -4.839 2.759 -10.627 1.00 96.19 195 THR A O 1
ATOM 1534 N N . VAL A 1 196 ? -6.795 1.768 -10.144 1.00 96.25 196 VAL A N 1
ATOM 1535 C CA . VAL A 1 196 ? -6.175 0.597 -9.498 1.00 96.25 196 VAL A CA 1
ATOM 1536 C C . VAL A 1 196 ? -5.232 -0.130 -10.462 1.00 96.25 196 VAL A C 1
ATOM 1538 O O . VAL A 1 196 ? -4.157 -0.569 -10.060 1.00 96.25 196 VAL A O 1
ATOM 1541 N N . ASP A 1 197 ? -5.587 -0.212 -11.746 1.00 96.69 197 ASP A N 1
ATOM 1542 C CA . ASP A 1 197 ? -4.738 -0.838 -12.764 1.00 96.69 197 ASP A CA 1
ATOM 1543 C C . ASP A 1 197 ? -3.479 -0.009 -13.074 1.00 96.69 197 ASP A C 1
ATOM 1545 O O . ASP A 1 197 ? -2.390 -0.559 -13.221 1.00 96.69 197 ASP A O 1
ATOM 1549 N N . THR A 1 198 ? -3.584 1.325 -13.050 1.00 95.50 198 THR A N 1
ATOM 1550 C CA . THR A 1 198 ? -2.416 2.219 -13.131 1.00 95.50 198 THR A CA 1
ATOM 1551 C C . THR A 1 198 ? -1.426 1.935 -12.000 1.00 95.50 198 THR A C 1
ATOM 1553 O O . THR A 1 198 ? -0.234 1.768 -12.249 1.00 95.50 198 THR A O 1
ATOM 1556 N N . VAL A 1 199 ? -1.924 1.821 -10.763 1.00 95.06 199 VAL A N 1
ATOM 1557 C CA . VAL A 1 199 ? -1.098 1.530 -9.580 1.00 95.06 199 VAL A CA 1
ATOM 1558 C C . VAL A 1 199 ? -0.512 0.118 -9.642 1.00 95.06 199 VAL A C 1
ATOM 1560 O O . VAL A 1 199 ? 0.644 -0.081 -9.279 1.00 95.06 199 VAL A O 1
ATOM 1563 N N . ARG A 1 200 ? -1.260 -0.862 -10.164 1.00 95.50 200 ARG A N 1
ATOM 1564 C CA . ARG A 1 200 ? -0.738 -2.211 -10.439 1.00 95.50 200 ARG A CA 1
ATOM 1565 C C . ARG A 1 200 ? 0.447 -2.160 -11.402 1.00 95.50 200 ARG A C 1
ATOM 1567 O O . ARG A 1 200 ? 1.436 -2.848 -11.175 1.00 95.50 200 ARG A O 1
ATOM 1574 N N . GLY A 1 201 ? 0.354 -1.341 -12.449 1.00 94.81 201 GLY A N 1
ATOM 1575 C CA . GLY A 1 201 ? 1.465 -1.076 -13.360 1.00 94.81 201 GLY A CA 1
ATOM 1576 C C . GLY A 1 201 ? 2.686 -0.530 -12.622 1.00 94.81 201 GLY A C 1
ATOM 1577 O O . GLY A 1 201 ? 3.781 -1.048 -12.807 1.00 94.81 201 GLY A O 1
ATOM 1578 N N . TRP A 1 202 ? 2.499 0.442 -11.722 1.00 93.88 202 TRP A N 1
ATOM 1579 C CA . TRP A 1 202 ? 3.595 0.990 -10.912 1.00 93.88 202 TRP A CA 1
ATOM 1580 C C . TRP A 1 202 ? 4.279 -0.075 -10.055 1.00 93.88 202 TRP A C 1
ATOM 1582 O O . TRP A 1 202 ? 5.501 -0.172 -10.064 1.00 93.88 202 TRP A O 1
ATOM 1592 N N . LEU A 1 203 ? 3.495 -0.919 -9.381 1.00 92.69 203 LEU A N 1
ATOM 1593 C CA . LEU A 1 203 ? 3.991 -2.012 -8.535 1.00 92.69 203 LEU A CA 1
ATOM 1594 C C . LEU A 1 203 ? 4.680 -3.143 -9.314 1.00 92.69 203 LEU A C 1
ATOM 1596 O O . LEU A 1 203 ? 5.216 -4.058 -8.703 1.00 92.69 203 LEU A O 1
ATOM 1600 N N . ARG A 1 204 ? 4.664 -3.116 -10.650 1.00 93.75 204 ARG A N 1
ATOM 1601 C CA . ARG A 1 204 ? 5.403 -4.055 -11.506 1.00 93.75 204 ARG A CA 1
ATOM 1602 C C . ARG A 1 204 ? 6.618 -3.417 -12.189 1.00 93.75 204 ARG A C 1
ATOM 1604 O O . ARG A 1 204 ? 7.313 -4.103 -12.931 1.00 93.75 204 ARG A O 1
ATOM 1611 N N . THR A 1 205 ? 6.879 -2.133 -11.949 1.00 92.38 205 THR A N 1
ATOM 1612 C CA . THR A 1 205 ? 7.979 -1.386 -12.570 1.00 92.38 205 THR A CA 1
ATOM 1613 C C . THR A 1 205 ? 9.262 -1.518 -11.752 1.00 92.38 205 THR A C 1
A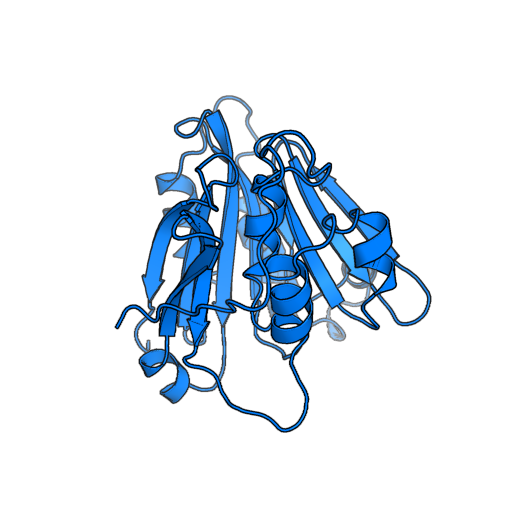TOM 1615 O O . THR A 1 205 ? 9.245 -1.343 -10.538 1.00 92.38 205 THR A O 1
ATOM 1618 N N . TYR A 1 206 ? 10.399 -1.758 -12.401 1.00 90.50 206 TYR A N 1
ATOM 1619 C CA . TYR A 1 206 ? 11.710 -1.679 -11.749 1.00 90.50 206 TYR A CA 1
ATOM 1620 C C . TYR A 1 206 ? 12.086 -0.213 -11.432 1.00 90.50 206 TYR A C 1
ATOM 1622 O O . TYR A 1 206 ? 11.860 0.649 -12.286 1.00 90.50 206 TYR A O 1
ATOM 1630 N N . PRO A 1 207 ? 12.679 0.115 -10.264 1.00 88.31 207 PRO A N 1
ATOM 1631 C CA . PRO A 1 207 ? 13.117 -0.788 -9.190 1.00 88.31 207 PRO A CA 1
ATOM 1632 C C . PRO A 1 207 ? 12.076 -1.044 -8.083 1.00 88.31 207 PRO A C 1
ATOM 1634 O O . PRO A 1 207 ? 12.417 -1.661 -7.071 1.00 88.31 207 PRO A O 1
ATOM 1637 N N . LEU A 1 208 ? 10.827 -0.568 -8.227 1.00 86.88 208 LEU A N 1
ATOM 1638 C CA . LEU A 1 208 ? 9.764 -0.807 -7.232 1.00 86.88 208 LEU A CA 1
ATOM 1639 C C . LEU A 1 208 ? 9.475 -2.294 -7.054 1.00 86.88 208 LEU A C 1
ATOM 1641 O O . LEU A 1 208 ? 9.290 -2.741 -5.929 1.00 86.88 208 LEU A O 1
ATOM 1645 N N . ARG A 1 209 ? 9.476 -3.039 -8.160 1.00 90.06 209 ARG A N 1
ATOM 1646 C CA . ARG A 1 209 ? 9.557 -4.495 -8.161 1.00 90.06 209 ARG A CA 1
ATOM 1647 C C . ARG A 1 209 ? 10.943 -4.930 -8.602 1.00 90.06 209 ARG A C 1
ATOM 1649 O O . ARG A 1 209 ? 11.445 -4.459 -9.623 1.00 90.06 209 ARG A O 1
ATOM 1656 N N . ASN A 1 210 ? 11.519 -5.842 -7.842 1.00 87.81 210 ASN A N 1
ATOM 1657 C CA . ASN A 1 210 ? 12.816 -6.453 -8.096 1.00 87.81 210 ASN A CA 1
ATOM 1658 C C . ASN A 1 210 ? 12.798 -7.921 -7.631 1.00 87.81 210 ASN A C 1
ATOM 1660 O O . ASN A 1 210 ? 11.765 -8.431 -7.193 1.00 87.81 210 ASN A O 1
ATOM 1664 N N . GLU A 1 211 ? 13.935 -8.593 -7.750 1.00 88.88 211 GLU A N 1
ATOM 1665 C CA . GLU A 1 211 ? 14.151 -9.984 -7.358 1.00 88.88 211 GLU A CA 1
ATOM 1666 C C . GLU A 1 211 ? 13.854 -10.248 -5.881 1.00 88.88 211 GLU A C 1
ATOM 1668 O O . GLU A 1 211 ? 13.336 -11.309 -5.562 1.00 88.88 211 GLU A O 1
ATOM 1673 N N . MET A 1 212 ? 14.063 -9.279 -4.986 1.00 86.88 212 MET A N 1
ATOM 1674 C CA . MET A 1 212 ? 13.750 -9.423 -3.562 1.00 86.88 212 MET A CA 1
ATOM 1675 C C . MET A 1 212 ? 12.266 -9.190 -3.260 1.00 86.88 212 MET A C 1
ATOM 1677 O O . MET A 1 212 ? 11.833 -9.463 -2.144 1.00 86.88 212 MET A O 1
ATOM 1681 N N . THR A 1 213 ? 11.459 -8.694 -4.205 1.00 89.00 213 THR A N 1
ATOM 1682 C CA . THR A 1 213 ? 10.031 -8.439 -3.971 1.00 89.00 213 THR A CA 1
ATOM 1683 C C . THR A 1 213 ? 9.283 -9.747 -3.803 1.00 89.00 213 THR A C 1
ATOM 1685 O O . THR A 1 213 ? 9.196 -10.528 -4.741 1.00 89.00 213 THR A O 1
ATOM 1688 N N . HIS A 1 214 ? 8.700 -9.969 -2.626 1.00 89.38 214 HIS A N 1
ATOM 1689 C CA . HIS A 1 214 ? 7.908 -11.150 -2.275 1.00 89.38 214 HIS A CA 1
ATOM 1690 C C . HIS A 1 214 ? 6.440 -10.999 -2.662 1.00 89.38 214 HIS A C 1
ATOM 1692 O O . HIS A 1 214 ? 5.823 -11.927 -3.185 1.00 89.38 214 HIS A O 1
ATOM 1698 N N . PHE A 1 215 ? 5.854 -9.829 -2.405 1.00 89.88 215 PHE A N 1
ATOM 1699 C CA . PHE A 1 215 ? 4.512 -9.510 -2.876 1.00 89.88 215 PHE A CA 1
ATOM 1700 C C . PHE A 1 215 ? 4.294 -8.014 -3.030 1.00 89.88 215 PHE A C 1
ATOM 1702 O O . PHE A 1 215 ? 4.958 -7.191 -2.403 1.00 89.88 215 PHE A O 1
ATOM 1709 N N . SER A 1 216 ? 3.272 -7.678 -3.808 1.00 92.12 216 SER A N 1
ATOM 1710 C CA . SER A 1 216 ? 2.698 -6.341 -3.884 1.00 92.12 216 SER A CA 1
ATOM 1711 C C . SER A 1 216 ? 1.197 -6.384 -3.621 1.00 92.12 216 SER A C 1
ATOM 1713 O O . SER A 1 216 ? 0.520 -7.356 -3.964 1.00 92.12 216 SER A O 1
ATOM 1715 N N . CYS A 1 217 ? 0.650 -5.338 -3.006 1.00 91.38 217 CYS A N 1
ATOM 1716 C CA . CYS A 1 217 ? -0.787 -5.217 -2.806 1.00 91.38 217 CYS A CA 1
ATOM 1717 C C . CYS A 1 217 ? -1.308 -3.784 -2.929 1.00 91.38 217 CYS A C 1
ATOM 1719 O O . CYS A 1 217 ? -0.585 -2.809 -2.731 1.00 91.38 217 CYS A O 1
ATOM 1721 N N . ILE A 1 218 ? -2.598 -3.687 -3.254 1.00 92.69 218 ILE A N 1
ATOM 1722 C CA . ILE A 1 218 ? -3.387 -2.455 -3.278 1.00 92.69 218 ILE A CA 1
ATOM 1723 C C . ILE A 1 218 ? -4.602 -2.674 -2.381 1.00 92.69 218 ILE A C 1
ATOM 1725 O O . ILE A 1 218 ? -5.280 -3.701 -2.471 1.00 92.69 218 ILE A O 1
ATOM 1729 N N . MET A 1 219 ? -4.870 -1.705 -1.516 1.00 90.19 219 MET A N 1
ATOM 1730 C CA . MET A 1 219 ? -5.878 -1.771 -0.474 1.00 90.19 219 MET A CA 1
ATOM 1731 C C . MET A 1 219 ? -6.798 -0.553 -0.524 1.00 90.19 219 MET A C 1
ATOM 1733 O O . MET A 1 219 ? -6.341 0.577 -0.700 1.00 90.19 219 MET A O 1
ATOM 1737 N N . ASP A 1 220 ? -8.091 -0.787 -0.327 1.00 89.56 220 ASP A N 1
ATOM 1738 C CA . ASP A 1 220 ? -9.114 0.246 -0.227 1.00 89.56 220 ASP A CA 1
ATOM 1739 C C . ASP A 1 220 ? -9.499 0.483 1.242 1.00 89.56 220 ASP A C 1
ATOM 1741 O O . ASP A 1 220 ? -10.154 -0.373 1.851 1.00 89.56 220 ASP A O 1
ATOM 1745 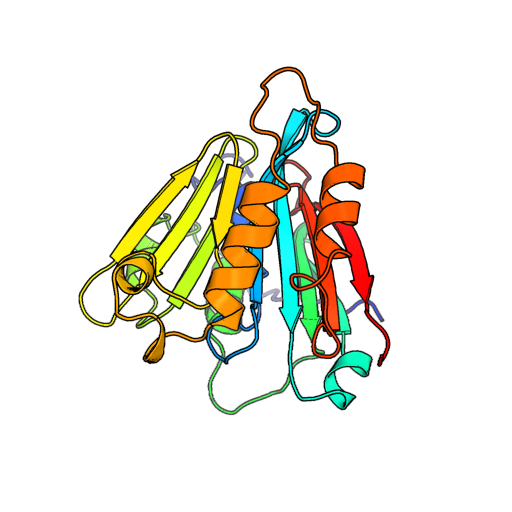N N . PRO A 1 221 ? -9.128 1.635 1.825 1.00 82.12 221 PRO A N 1
ATOM 1746 C CA . PRO A 1 221 ? -9.576 2.032 3.154 1.00 82.12 221 PRO A CA 1
ATOM 1747 C C . PRO A 1 221 ? -11.094 2.193 3.290 1.00 82.12 221 PRO A C 1
ATOM 1749 O O . PRO A 1 221 ? -11.600 2.120 4.405 1.00 82.12 221 PRO A O 1
ATOM 1752 N N . SER A 1 222 ? -11.820 2.466 2.207 1.00 83.19 222 SER A N 1
ATOM 1753 C CA . SER A 1 222 ? -13.263 2.726 2.253 1.00 83.19 222 SER A CA 1
ATOM 1754 C C . SER A 1 222 ? -14.109 1.457 2.349 1.00 83.19 222 SER A C 1
ATOM 1756 O O . SER A 1 222 ? -15.231 1.508 2.854 1.00 83.19 222 SER A O 1
ATOM 1758 N N . ALA A 1 223 ? -13.562 0.320 1.917 1.00 82.44 223 ALA A N 1
ATOM 1759 C CA . ALA A 1 223 ? -14.235 -0.965 1.991 1.00 82.44 223 ALA A CA 1
ATOM 1760 C C . ALA A 1 223 ? -14.323 -1.474 3.441 1.00 82.44 223 ALA A C 1
ATOM 1762 O O . ALA A 1 223 ? -13.394 -1.321 4.240 1.00 82.44 223 ALA A O 1
ATOM 1763 N N . GLU A 1 224 ? -15.443 -2.119 3.778 1.00 75.94 224 GLU A N 1
ATOM 1764 C CA . GLU A 1 224 ? -15.671 -2.683 5.109 1.00 75.94 224 GLU A CA 1
ATOM 1765 C C . GLU A 1 224 ? -14.571 -3.691 5.474 1.00 75.94 224 GLU A C 1
ATOM 1767 O O . GLU A 1 224 ? -14.307 -4.655 4.750 1.00 75.94 224 GLU A O 1
ATOM 1772 N N . GLY A 1 225 ? -13.901 -3.441 6.600 1.00 70.19 225 GLY A N 1
ATOM 1773 C CA . GLY A 1 225 ? -12.780 -4.243 7.083 1.00 70.19 225 GLY A CA 1
ATOM 1774 C C . GLY A 1 225 ? -11.488 -4.068 6.280 1.00 70.19 225 GLY A C 1
ATOM 1775 O O . GLY A 1 225 ? -10.598 -4.902 6.401 1.00 70.19 225 GLY A O 1
ATOM 1776 N N . GLY A 1 226 ? -11.370 -3.030 5.446 1.00 74.69 226 GLY A N 1
ATOM 1777 C CA . GLY A 1 226 ? -10.197 -2.806 4.605 1.00 74.69 226 GLY A CA 1
ATOM 1778 C C . GLY A 1 226 ? -10.133 -3.767 3.424 1.00 74.69 226 GLY A C 1
ATOM 1779 O O . GLY A 1 226 ? -9.819 -4.946 3.578 1.00 74.69 226 GLY A O 1
ATOM 1780 N N . GLY A 1 227 ? -10.444 -3.285 2.226 1.00 82.81 227 GLY A N 1
ATOM 1781 C CA . GLY A 1 227 ? -10.517 -4.132 1.037 1.00 82.81 227 GLY A CA 1
ATOM 1782 C C . GLY A 1 227 ? -9.132 -4.434 0.479 1.00 82.81 227 GLY A C 1
ATOM 1783 O O . GLY A 1 227 ? -8.371 -3.510 0.231 1.00 82.81 227 GLY A O 1
ATOM 1784 N N . LEU A 1 228 ? -8.806 -5.703 0.221 1.00 87.94 228 LEU A N 1
ATOM 1785 C CA . LEU A 1 228 ? -7.652 -6.068 -0.609 1.00 87.94 228 LEU A CA 1
ATOM 1786 C C . LEU A 1 228 ? -8.091 -6.036 -2.079 1.00 87.94 228 LEU A C 1
ATOM 1788 O O . LEU A 1 228 ? -8.635 -7.017 -2.580 1.00 87.94 228 LEU A O 1
ATOM 1792 N N . LEU A 1 229 ? -7.884 -4.906 -2.760 1.00 91.88 229 LEU A N 1
ATOM 1793 C CA . LEU A 1 229 ? -8.276 -4.733 -4.166 1.00 91.88 229 LEU A CA 1
ATOM 1794 C C . LEU A 1 229 ? -7.434 -5.596 -5.106 1.00 91.88 229 LEU A C 1
ATOM 1796 O O . LEU A 1 229 ? -7.917 -6.092 -6.122 1.00 91.88 229 LEU A O 1
ATOM 1800 N N . TRP A 1 230 ? -6.155 -5.758 -4.778 1.00 94.62 230 TRP A N 1
ATOM 1801 C CA . TRP A 1 230 ? -5.229 -6.570 -5.549 1.00 94.62 230 TRP A CA 1
ATOM 1802 C C . TRP A 1 230 ? -4.084 -7.041 -4.661 1.00 94.62 230 TRP A C 1
ATOM 1804 O O . TRP A 1 230 ? -3.610 -6.303 -3.799 1.00 94.62 230 TRP A O 1
ATOM 1814 N N . VAL A 1 231 ? -3.648 -8.276 -4.879 1.00 92.44 231 VAL A N 1
ATOM 1815 C CA . VAL A 1 231 ? -2.467 -8.858 -4.245 1.00 92.44 231 VAL A CA 1
ATOM 1816 C C . VAL A 1 231 ? -1.812 -9.770 -5.267 1.00 92.44 231 VAL A C 1
ATOM 1818 O O . VAL A 1 231 ? -2.481 -10.640 -5.827 1.00 92.44 231 VAL A O 1
ATOM 1821 N N . GLU A 1 232 ? -0.515 -9.608 -5.449 1.00 93.56 232 GLU A N 1
ATOM 1822 C CA . GLU A 1 232 ? 0.315 -10.455 -6.293 1.00 93.56 232 GLU A CA 1
ATOM 1823 C C . GLU A 1 232 ? 1.504 -10.936 -5.480 1.00 93.56 232 GLU A C 1
ATOM 1825 O O . GLU A 1 232 ? 2.265 -10.120 -4.966 1.00 93.56 232 GLU A O 1
ATOM 1830 N N . ALA A 1 233 ? 1.630 -12.254 -5.346 1.00 91.19 233 ALA A N 1
ATOM 1831 C CA . ALA A 1 233 ? 2.876 -12.865 -4.916 1.00 91.19 233 ALA A CA 1
ATOM 1832 C C . ALA A 1 233 ? 3.834 -12.872 -6.112 1.00 91.19 233 ALA A C 1
ATOM 1834 O O . ALA A 1 233 ? 3.411 -13.089 -7.249 1.00 91.19 233 ALA A O 1
ATOM 1835 N N . CYS A 1 234 ? 5.098 -12.579 -5.860 1.00 86.06 234 CYS A N 1
ATOM 1836 C CA . CYS A 1 234 ? 6.127 -12.498 -6.878 1.00 86.06 234 CYS A CA 1
ATOM 1837 C C . CYS A 1 234 ? 6.995 -13.757 -6.805 1.00 86.06 234 CYS A C 1
ATOM 1839 O O . CYS A 1 234 ? 7.490 -14.113 -5.733 1.00 86.06 234 CYS A O 1
ATOM 1841 N N . GLU A 1 235 ? 7.141 -14.430 -7.943 1.00 77.75 235 GLU A N 1
ATOM 1842 C CA . GLU A 1 235 ? 8.061 -15.559 -8.098 1.00 77.75 235 GLU A CA 1
ATOM 1843 C C . GLU A 1 235 ? 9.517 -15.069 -8.102 1.00 77.75 235 GLU A C 1
ATOM 1845 O O . GLU A 1 235 ? 9.767 -13.871 -8.279 1.00 77.75 235 GLU A O 1
ATOM 1850 N N . GLU A 1 236 ? 10.453 -15.993 -7.874 1.00 67.12 236 GLU A N 1
ATOM 1851 C CA . GLU A 1 236 ? 11.887 -15.742 -8.058 1.00 67.12 236 GLU A CA 1
ATOM 1852 C C . GLU A 1 236 ? 12.159 -15.271 -9.499 1.00 67.12 236 GLU A C 1
ATOM 1854 O O . GLU A 1 236 ? 11.487 -15.699 -10.444 1.00 67.12 236 GLU A O 1
ATOM 1859 N N . GLY A 1 237 ? 13.095 -14.329 -9.640 1.00 52.47 237 GLY A N 1
ATOM 1860 C CA . GLY A 1 237 ? 13.536 -13.782 -10.928 1.00 52.47 237 GLY A CA 1
ATOM 1861 C C . GLY A 1 237 ? 14.601 -14.630 -11.606 1.00 52.47 237 GLY A C 1
ATOM 1862 O O . GLY A 1 237 ? 15.366 -15.307 -10.886 1.00 52.47 237 GLY A O 1
#

Nearest PDB structures (foldseek):
  3fgw-assembly1_A  TM=5.634E-01  e=2.661E-02  Mus musculus
  5gqi-assembly1_A  TM=1.835E-01  e=1.975E+00  Bombyx mori cypovirus 1
  5axv-assembly1_A  TM=1.879E-01  e=2.229E+00  Bombyx mori cypovirus 1
  9hau-assembly1_AA  TM=1.798E-01  e=6.643E+00  Leviviridae sp.

Mean predicted aligned error: 10.65 Å

Organism: NCBI:txid1095629

Solvent-accessible surface area (backbone atoms only — not comparable to full-atom values): 13539 Å² total; per-residue (Å²): 120,80,53,82,54,78,78,92,76,82,90,78,93,70,69,89,86,71,40,91,50,60,63,16,50,41,41,26,60,39,61,61,51,58,82,62,98,21,46,52,35,34,33,26,37,47,21,65,82,77,73,25,25,31,38,38,38,33,34,28,48,99,50,71,81,52,54,83,34,60,30,54,38,47,37,43,56,96,92,36,60,55,28,43,37,61,39,61,64,81,79,86,58,101,64,79,50,71,43,52,57,47,46,48,53,72,64,42,91,62,79,50,71,52,71,70,57,52,68,70,73,59,63,62,41,66,47,57,37,32,29,41,65,33,27,36,39,34,49,31,46,92,88,52,71,50,76,48,75,31,69,49,62,46,78,49,36,77,64,58,82,77,55,76,79,48,66,68,92,79,49,66,58,67,36,54,53,24,42,52,49,57,57,67,68,47,73,89,50,89,84,63,81,43,33,72,67,54,52,51,52,52,58,66,33,76,72,58,29,53,67,42,28,36,33,37,38,32,32,31,18,73,39,86,19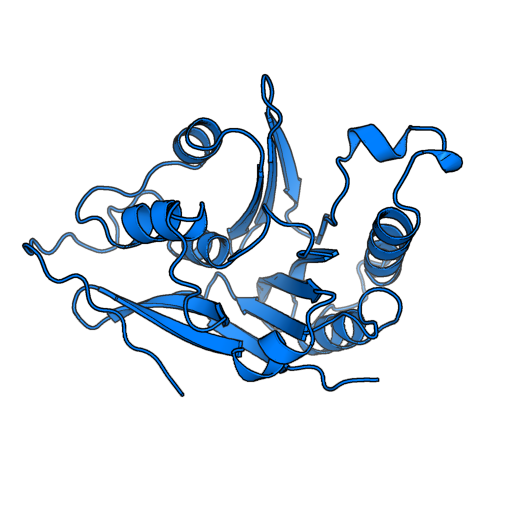,16,31,75,76,40,76,44,78,45,70,83,117